Protein AF-A0AAV7AWC1-F1 (afdb_monomer_lite)

pLDDT: mean 74.71, std 22.52, range [33.91, 98.75]

Structure (mmCIF, N/CA/C/O backbone):
data_AF-A0AAV7AWC1-F1
#
_entry.id   AF-A0AAV7AWC1-F1
#
loop_
_atom_site.group_PDB
_atom_site.id
_atom_site.type_symbol
_atom_site.label_atom_id
_atom_site.label_alt_id
_atom_site.label_comp_id
_atom_site.label_asym_id
_atom_site.label_entity_id
_atom_site.label_seq_id
_atom_site.pdbx_PDB_ins_code
_atom_site.Cartn_x
_atom_site.Cartn_y
_atom_site.Cartn_z
_atom_site.occupancy
_atom_site.B_iso_or_equiv
_atom_site.auth_seq_id
_atom_site.auth_comp_id
_atom_site.auth_asym_id
_atom_site.auth_atom_id
_atom_site.pdbx_PDB_model_num
ATOM 1 N N . MET A 1 1 ? 67.989 21.042 -6.069 1.00 38.62 1 MET A N 1
ATOM 2 C CA . MET A 1 1 ? 67.270 22.326 -5.906 1.00 38.62 1 MET A CA 1
ATOM 3 C C . MET A 1 1 ? 65.985 22.085 -5.119 1.00 38.62 1 MET A C 1
ATOM 5 O O . MET A 1 1 ? 65.447 20.990 -5.181 1.00 38.62 1 MET A O 1
ATOM 9 N N . ASN A 1 2 ? 65.608 23.065 -4.299 1.00 36.72 2 ASN A N 1
ATOM 10 C CA . ASN A 1 2 ? 64.859 22.951 -3.042 1.00 36.72 2 ASN A CA 1
ATOM 11 C C . ASN A 1 2 ? 63.346 22.635 -3.120 1.00 36.72 2 ASN A C 1
ATOM 13 O O . ASN A 1 2 ? 62.701 22.759 -4.152 1.00 36.72 2 ASN A O 1
ATOM 17 N N . ALA A 1 3 ? 62.831 22.237 -1.950 1.00 43.03 3 ALA A N 1
ATOM 18 C CA . ALA A 1 3 ? 61.536 21.650 -1.588 1.00 43.03 3 ALA A CA 1
ATOM 19 C C . ALA A 1 3 ? 60.310 22.591 -1.497 1.00 43.03 3 ALA A C 1
ATOM 21 O O . ALA A 1 3 ? 60.480 23.780 -1.245 1.00 43.03 3 ALA A O 1
ATOM 22 N N . ARG A 1 4 ? 59.081 22.019 -1.487 1.00 42.44 4 ARG A N 1
ATOM 23 C CA . ARG A 1 4 ? 58.116 22.020 -0.340 1.00 42.44 4 ARG A CA 1
ATOM 24 C C . ARG A 1 4 ? 56.699 21.512 -0.706 1.00 42.44 4 ARG A C 1
ATOM 26 O O . ARG A 1 4 ? 56.060 22.020 -1.616 1.00 42.44 4 ARG A O 1
ATOM 33 N N . LYS A 1 5 ? 56.177 20.577 0.109 1.00 49.81 5 LYS A N 1
ATOM 34 C CA . LYS A 1 5 ? 54.734 20.329 0.375 1.00 49.81 5 LYS A CA 1
ATOM 35 C C . LYS A 1 5 ? 54.071 21.585 0.964 1.00 49.81 5 LYS A C 1
ATOM 37 O O . LYS A 1 5 ? 54.760 22.234 1.744 1.00 49.81 5 LYS A O 1
ATOM 42 N N . ARG A 1 6 ? 52.747 21.789 0.783 1.00 41.22 6 ARG A N 1
ATOM 43 C CA . ARG A 1 6 ? 51.763 22.158 1.847 1.00 41.22 6 ARG A CA 1
ATOM 44 C C . ARG A 1 6 ? 50.287 22.114 1.379 1.00 41.22 6 ARG A C 1
ATOM 46 O O . ARG A 1 6 ? 49.974 22.396 0.235 1.00 41.22 6 ARG A O 1
ATOM 53 N N . HIS A 1 7 ? 49.429 21.719 2.325 1.00 40.88 7 HIS A N 1
ATOM 54 C CA . HIS A 1 7 ? 47.962 21.563 2.329 1.00 40.88 7 HIS A CA 1
ATOM 55 C C . HIS A 1 7 ? 47.151 22.879 2.221 1.00 40.88 7 HIS A C 1
ATOM 57 O O . HIS A 1 7 ? 47.603 23.886 2.755 1.00 40.88 7 HIS A O 1
ATOM 63 N N . GLY A 1 8 ? 45.880 22.782 1.778 1.00 35.69 8 GLY A N 1
ATOM 64 C CA . GLY A 1 8 ? 44.716 23.123 2.632 1.00 35.69 8 GLY A CA 1
ATOM 65 C C . GLY A 1 8 ? 43.800 24.326 2.301 1.00 35.69 8 GLY A C 1
ATOM 66 O O . GLY A 1 8 ? 44.131 25.446 2.654 1.00 35.69 8 GLY A O 1
ATOM 67 N N . SER A 1 9 ? 42.583 23.997 1.829 1.00 40.41 9 SER A N 1
ATOM 68 C CA . SER A 1 9 ? 41.226 24.452 2.250 1.00 40.41 9 SER A CA 1
ATOM 69 C C . SER A 1 9 ? 40.655 25.874 2.015 1.00 40.41 9 SER A C 1
ATOM 71 O O . SER A 1 9 ? 41.335 26.877 2.188 1.00 40.41 9 SER A O 1
ATOM 73 N N . ARG A 1 10 ? 39.302 25.874 1.874 1.00 36.72 10 ARG A N 1
ATOM 74 C CA . ARG A 1 10 ? 38.267 26.941 2.054 1.00 36.72 10 ARG A CA 1
ATOM 75 C C . ARG A 1 10 ? 37.954 27.807 0.810 1.00 36.72 10 ARG A C 1
ATOM 77 O O . ARG A 1 10 ? 38.870 28.146 0.088 1.00 36.72 10 ARG A O 1
ATOM 84 N N . ASN A 1 11 ? 36.722 28.227 0.482 1.00 34.34 11 ASN A N 1
ATOM 85 C CA . ASN A 1 11 ? 35.441 28.351 1.199 1.00 34.34 11 ASN A CA 1
ATOM 86 C C . ASN A 1 11 ? 34.293 28.642 0.178 1.00 34.34 11 ASN A C 1
ATOM 88 O O . ASN A 1 11 ? 34.611 29.154 -0.887 1.00 34.34 11 ASN A O 1
ATOM 92 N N . THR A 1 12 ? 33.029 28.328 0.537 1.00 42.12 12 THR A N 1
ATOM 93 C CA . THR A 1 12 ? 31.726 29.055 0.307 1.00 42.12 12 THR A CA 1
ATOM 94 C C . THR A 1 12 ? 31.497 29.847 -1.002 1.00 42.12 12 THR A C 1
ATOM 96 O O . THR A 1 12 ? 32.365 30.590 -1.418 1.00 42.12 12 THR A O 1
ATOM 99 N N . GLU A 1 13 ? 30.350 29.905 -1.684 1.00 40.16 13 GLU A N 1
ATOM 100 C CA . GLU A 1 13 ? 28.925 29.801 -1.339 1.00 40.16 13 GLU A CA 1
ATOM 101 C C . GLU A 1 13 ? 28.121 29.950 -2.661 1.00 40.16 13 GLU A C 1
ATOM 103 O O . GLU A 1 13 ? 28.580 30.614 -3.585 1.00 40.16 13 GLU A O 1
ATOM 108 N N . ASN A 1 14 ? 26.920 29.367 -2.729 1.00 43.19 14 ASN A N 1
ATOM 109 C CA . ASN A 1 14 ? 25.714 29.881 -3.407 1.00 43.19 14 ASN A CA 1
ATOM 110 C C . ASN A 1 14 ? 25.838 30.603 -4.773 1.00 43.19 14 ASN A C 1
ATOM 112 O O . ASN A 1 14 ? 25.884 31.827 -4.856 1.00 43.19 14 ASN A O 1
ATOM 116 N N . GLY A 1 15 ? 25.714 29.845 -5.868 1.00 40.88 15 GLY A N 1
ATOM 117 C CA . GLY A 1 15 ? 25.428 30.393 -7.200 1.00 40.88 15 GLY A CA 1
ATOM 118 C C . GLY A 1 15 ? 23.925 30.574 -7.436 1.00 40.88 15 GLY A C 1
ATOM 119 O O . GLY A 1 15 ? 23.258 29.644 -7.886 1.00 40.88 15 GLY A O 1
ATOM 120 N N . VAL A 1 16 ? 23.397 31.766 -7.143 1.00 42.59 16 VAL A N 1
ATOM 121 C CA . VAL A 1 16 ? 22.059 32.223 -7.562 1.00 42.59 16 VAL A CA 1
ATOM 122 C C . VAL A 1 16 ? 22.169 32.800 -8.975 1.00 42.59 16 VAL A C 1
ATOM 124 O O . VAL A 1 16 ? 22.927 33.736 -9.214 1.00 42.59 16 VAL A O 1
ATOM 127 N N . TYR A 1 17 ? 21.421 32.236 -9.922 1.00 46.28 17 TYR A N 1
ATOM 128 C CA . TYR A 1 17 ? 21.304 32.759 -11.284 1.00 46.28 17 TYR A CA 1
ATOM 129 C C . TYR A 1 17 ? 20.350 33.964 -11.287 1.00 46.28 17 TYR A C 1
ATOM 131 O O . TYR A 1 17 ? 19.152 33.805 -11.051 1.00 46.28 17 TYR A O 1
ATOM 139 N N . VAL A 1 18 ? 20.881 35.163 -11.535 1.00 51.75 18 VAL A N 1
ATOM 140 C CA . VAL A 1 18 ? 20.115 36.412 -11.678 1.00 51.75 18 VAL A CA 1
ATOM 141 C C . VAL A 1 18 ? 20.026 36.746 -13.169 1.00 51.75 18 VAL A C 1
ATOM 143 O O . VAL A 1 18 ? 21.048 36.831 -13.848 1.00 51.75 18 VAL A O 1
ATOM 146 N N . GLY A 1 19 ? 18.800 36.878 -13.685 1.00 46.59 19 GLY A N 1
ATOM 147 C CA . GLY A 1 19 ? 18.523 37.260 -15.074 1.00 46.59 19 GLY A CA 1
ATOM 148 C C . GLY A 1 19 ? 18.948 38.702 -15.411 1.00 46.59 19 GLY A C 1
ATOM 149 O O . GLY A 1 19 ? 19.285 39.474 -14.513 1.00 46.59 19 GLY A O 1
ATOM 150 N N . PRO A 1 20 ? 18.952 39.085 -16.700 1.00 50.12 20 PRO A N 1
ATOM 151 C CA . PRO A 1 20 ? 19.389 40.414 -17.131 1.00 50.12 20 PRO A CA 1
ATOM 152 C C . PRO A 1 20 ? 18.370 41.528 -16.790 1.00 50.12 20 PRO A C 1
ATOM 154 O O . PRO A 1 20 ? 17.178 41.248 -16.648 1.00 50.12 20 PRO A O 1
ATOM 157 N N . PRO A 1 21 ? 18.830 42.791 -16.646 1.00 44.47 21 PRO A N 1
ATOM 158 C CA . PRO A 1 21 ? 18.108 43.859 -15.958 1.00 44.47 21 PRO A CA 1
ATOM 159 C C . PRO A 1 21 ? 17.117 44.599 -16.865 1.00 44.47 21 PRO A C 1
ATOM 161 O O . PRO A 1 21 ? 17.352 44.797 -18.056 1.00 44.47 21 PRO A O 1
ATOM 164 N N . GLN A 1 22 ? 16.027 45.066 -16.261 1.00 44.66 22 GLN A N 1
ATOM 165 C CA . GLN A 1 22 ? 14.981 45.863 -16.888 1.00 44.66 22 GLN A CA 1
ATOM 166 C C . GLN A 1 22 ? 15.014 47.281 -16.305 1.00 44.66 22 GLN A C 1
ATOM 168 O O . GLN A 1 22 ? 14.502 47.484 -15.209 1.00 44.66 22 GLN A O 1
ATOM 173 N N . THR A 1 23 ? 15.561 48.259 -17.039 1.00 39.22 23 THR A N 1
ATOM 174 C CA . THR A 1 23 ? 15.218 49.679 -16.831 1.00 39.22 23 THR A CA 1
ATOM 175 C C . THR A 1 23 ? 15.444 50.503 -18.105 1.00 39.22 23 THR A C 1
ATOM 177 O O . THR A 1 23 ? 16.568 50.871 -18.432 1.00 39.22 23 THR A O 1
ATOM 180 N N . GLN A 1 24 ? 14.363 50.844 -18.808 1.00 36.09 24 GLN A N 1
ATOM 181 C CA . GLN A 1 24 ? 14.281 52.066 -19.611 1.00 36.09 24 GLN A CA 1
ATOM 182 C C . GLN A 1 24 ? 13.055 52.847 -19.133 1.00 36.09 24 GLN A C 1
ATOM 184 O O . GLN A 1 24 ? 11.942 52.330 -19.121 1.00 36.09 24 GLN A O 1
ATOM 189 N N . VAL A 1 25 ? 13.298 54.077 -18.693 1.00 37.09 25 VAL A N 1
ATOM 190 C CA . VAL A 1 25 ? 12.300 55.090 -18.333 1.00 37.09 25 VAL A CA 1
ATOM 191 C C . VAL A 1 25 ? 12.031 55.959 -19.561 1.00 37.09 25 VAL A C 1
ATOM 193 O O . VAL A 1 25 ? 12.977 56.425 -20.193 1.00 37.09 25 VAL A O 1
ATOM 196 N N . LEU A 1 26 ? 10.756 56.206 -19.872 1.00 36.72 26 LEU A N 1
ATOM 197 C CA . LEU A 1 26 ? 10.309 57.212 -20.842 1.00 36.72 26 LEU A CA 1
ATOM 198 C C . LEU A 1 26 ? 9.257 58.117 -20.162 1.00 36.72 26 LEU A C 1
ATOM 200 O O . LEU A 1 26 ? 8.492 57.600 -19.343 1.00 36.72 26 LEU A O 1
ATOM 204 N N . PRO A 1 27 ? 9.214 59.440 -20.429 1.00 41.59 27 PRO A N 1
ATOM 205 C CA . PRO A 1 27 ? 8.412 60.372 -19.648 1.00 41.59 27 PRO A CA 1
ATOM 206 C C . PRO A 1 27 ? 6.979 60.526 -20.170 1.00 41.59 27 PRO A C 1
ATOM 208 O O . PRO A 1 27 ? 6.698 60.381 -21.358 1.00 41.59 27 PRO A O 1
ATOM 211 N N . SER A 1 28 ? 6.087 60.870 -19.242 1.00 35.53 28 SER A N 1
ATOM 212 C CA . SER A 1 28 ? 4.662 61.125 -19.448 1.00 35.53 28 SER A CA 1
ATOM 213 C C . SER A 1 28 ? 4.386 62.506 -20.053 1.00 35.53 28 SER A C 1
ATOM 215 O O . SER A 1 28 ? 4.847 63.512 -19.517 1.00 35.53 28 SER A O 1
ATOM 217 N N . GLN A 1 29 ? 3.513 62.570 -21.061 1.00 34.38 29 GLN A N 1
ATOM 218 C CA . GLN A 1 29 ? 2.648 63.726 -21.320 1.00 34.38 29 GLN A CA 1
ATOM 219 C C . GLN A 1 29 ? 1.247 63.243 -21.712 1.00 34.38 29 GLN A C 1
ATOM 221 O O . GLN A 1 29 ? 1.092 62.294 -22.475 1.00 34.38 29 GLN A O 1
ATOM 226 N N . ALA A 1 30 ? 0.235 63.884 -21.128 1.00 40.59 30 ALA A N 1
ATOM 227 C CA . ALA A 1 30 ? -1.181 63.576 -21.281 1.00 40.59 30 ALA A CA 1
ATOM 228 C C . ALA A 1 30 ? -1.843 64.491 -22.322 1.00 40.59 30 ALA A C 1
ATOM 230 O O . ALA A 1 30 ? -1.586 65.694 -22.320 1.00 40.59 30 ALA A O 1
ATOM 231 N N . SER A 1 31 ? -2.757 63.957 -23.139 1.00 34.00 31 SER A N 1
ATOM 232 C CA . SER A 1 31 ? -3.973 64.657 -23.599 1.00 34.00 31 SER A CA 1
ATOM 233 C C . SER A 1 31 ? -4.977 63.665 -24.200 1.00 34.00 31 SER A C 1
ATOM 235 O O . SER A 1 31 ? -4.602 62.693 -24.849 1.00 34.00 31 SER A O 1
ATOM 237 N N . SER A 1 32 ? -6.249 63.920 -23.916 1.00 45.00 32 SER A N 1
ATOM 238 C CA . SER A 1 32 ? -7.444 63.129 -24.207 1.00 45.00 32 SER A CA 1
ATOM 239 C C . SER A 1 32 ? -7.899 63.202 -25.668 1.00 45.00 32 SER A C 1
ATOM 241 O O . SER A 1 32 ? -7.906 64.296 -26.212 1.00 45.00 32 SER A O 1
ATOM 243 N N . GLU A 1 33 ? -8.426 62.106 -26.228 1.00 33.91 33 GLU A N 1
ATOM 244 C CA . GLU A 1 33 ? -9.670 62.112 -27.026 1.00 33.91 33 GLU A CA 1
ATOM 245 C C . GLU A 1 33 ? -10.166 60.683 -27.315 1.00 33.91 33 GLU A C 1
ATOM 247 O O . GLU A 1 33 ? -9.389 59.757 -27.538 1.00 33.91 33 GLU A O 1
ATOM 252 N N . ALA A 1 34 ? -11.483 60.501 -27.234 1.00 46.72 34 ALA A N 1
ATOM 253 C CA . ALA A 1 34 ? -12.193 59.232 -27.356 1.00 46.72 34 ALA A CA 1
ATOM 254 C C . ALA A 1 34 ? -12.470 58.866 -28.823 1.00 46.72 34 ALA A C 1
ATOM 256 O O . ALA A 1 34 ? -12.855 59.753 -29.570 1.00 46.72 34 ALA A O 1
ATOM 257 N N . LEU A 1 35 ? -12.387 57.578 -29.204 1.00 35.41 35 LEU A N 1
ATOM 258 C CA . LEU A 1 35 ? -13.200 56.957 -30.271 1.00 35.41 35 LEU A CA 1
ATOM 259 C C . LEU A 1 35 ? -13.074 55.403 -30.258 1.00 35.41 35 LEU A C 1
ATOM 261 O O . LEU A 1 35 ? -11.975 54.865 -30.223 1.00 35.41 35 LEU A O 1
ATOM 265 N N . SER A 1 36 ? -14.234 54.732 -30.260 1.00 41.28 36 SER A N 1
ATOM 266 C CA . SER A 1 36 ? -14.656 53.333 -30.544 1.00 41.28 36 SER A CA 1
ATOM 267 C C . SER A 1 36 ? -13.661 52.141 -30.672 1.00 41.28 36 SER A C 1
ATOM 269 O O . SER A 1 36 ? -12.635 52.253 -31.336 1.00 41.28 36 SER A O 1
ATOM 271 N N . PRO A 1 37 ? -14.012 50.926 -30.173 1.00 49.16 37 PRO A N 1
ATOM 272 C CA . PRO A 1 37 ? -13.133 49.749 -30.215 1.00 49.16 37 PRO A CA 1
ATOM 273 C C . PRO A 1 37 ? -13.214 48.964 -31.544 1.00 49.16 37 PRO A C 1
ATOM 275 O O . PRO A 1 37 ? -14.314 48.583 -31.949 1.00 49.16 37 PRO A O 1
ATOM 278 N N . PRO A 1 38 ? -12.089 48.598 -32.189 1.00 47.38 38 PRO A N 1
ATOM 279 C CA . PRO A 1 38 ? -12.076 47.504 -33.147 1.00 47.38 38 PRO A CA 1
ATOM 280 C C . PRO A 1 38 ? -11.866 46.180 -32.398 1.00 47.38 38 PRO A C 1
ATOM 282 O O . PRO A 1 38 ? -10.876 45.980 -31.694 1.00 47.38 38 PRO A O 1
ATOM 285 N N . THR A 1 39 ? -12.820 45.262 -32.539 1.00 48.88 39 THR A N 1
ATOM 286 C CA . THR A 1 39 ? -12.726 43.883 -32.054 1.00 48.88 39 THR A CA 1
ATOM 287 C C . THR A 1 39 ? -11.574 43.167 -32.763 1.00 48.88 39 THR A C 1
ATOM 289 O O . THR A 1 39 ? -11.707 42.753 -33.914 1.00 48.88 39 THR A O 1
ATOM 292 N N . LEU A 1 40 ? -10.432 43.012 -32.087 1.00 41.31 40 LEU A N 1
ATOM 293 C CA . LEU A 1 40 ? -9.366 42.121 -32.540 1.00 41.31 40 LEU A CA 1
ATOM 294 C C . LEU A 1 40 ? -9.808 40.677 -32.271 1.00 41.31 40 LEU A C 1
ATOM 296 O O . LEU A 1 40 ? -9.788 40.201 -31.137 1.00 41.31 40 LEU A O 1
ATOM 300 N N . VAL A 1 41 ? -10.238 39.990 -33.326 1.00 59.81 41 VAL A N 1
ATOM 301 C CA . VAL A 1 41 ? -10.392 38.533 -33.328 1.00 59.81 41 VAL A CA 1
ATOM 302 C C . VAL A 1 41 ? -9.014 37.935 -33.012 1.00 59.81 41 VAL A C 1
ATOM 304 O O . VAL A 1 41 ? -8.069 38.224 -33.752 1.00 59.81 41 VAL A O 1
ATOM 307 N N . PRO A 1 42 ? -8.841 37.142 -31.936 1.00 57.00 42 PRO A N 1
ATOM 308 C CA . PRO A 1 42 ? -7.574 36.461 -31.717 1.00 57.00 42 PRO A CA 1
ATOM 309 C C . PRO A 1 42 ? -7.340 35.498 -32.891 1.00 57.00 42 PRO A C 1
ATOM 311 O O . PRO A 1 42 ? -8.267 34.766 -33.260 1.00 57.00 42 PRO A O 1
ATOM 314 N N . PRO A 1 43 ? -6.146 35.489 -33.515 1.00 49.31 43 PRO A N 1
ATOM 315 C CA . PRO A 1 43 ? -5.826 34.484 -34.512 1.00 49.31 43 PRO A CA 1
ATOM 316 C C . PRO A 1 43 ? -5.997 33.121 -33.853 1.00 49.31 43 PRO A C 1
ATOM 318 O O . PRO A 1 43 ? -5.472 32.872 -32.768 1.00 49.31 43 PRO A O 1
ATOM 321 N N . ALA A 1 44 ? -6.786 32.260 -34.490 1.00 51.62 44 ALA A N 1
ATOM 322 C CA . ALA A 1 44 ? -6.869 30.869 -34.105 1.00 51.62 44 ALA A CA 1
ATOM 323 C C . ALA A 1 44 ? -5.453 30.293 -34.192 1.00 51.62 44 ALA A C 1
ATOM 325 O O . ALA A 1 44 ? -4.967 30.003 -35.288 1.00 51.62 44 ALA A O 1
ATOM 326 N N . ASP A 1 45 ? -4.795 30.148 -33.041 1.00 48.72 45 ASP A N 1
ATOM 327 C CA . ASP A 1 45 ? -3.681 29.230 -32.868 1.00 48.72 45 ASP A CA 1
ATOM 328 C C . ASP A 1 45 ? -4.229 27.855 -33.227 1.00 48.72 45 ASP A C 1
ATOM 330 O O . ASP A 1 45 ? -4.859 27.156 -32.431 1.00 48.72 45 ASP A O 1
ATOM 334 N N . ASN A 1 46 ? -4.086 27.544 -34.514 1.00 56.84 46 ASN A N 1
ATOM 335 C CA . ASN A 1 46 ? -4.535 26.331 -35.150 1.00 56.84 46 ASN A CA 1
ATOM 336 C C . ASN A 1 46 ? -3.784 25.206 -34.457 1.00 56.84 46 ASN A C 1
ATOM 338 O O . ASN A 1 46 ? -2.596 24.976 -34.693 1.00 56.84 46 ASN A O 1
ATOM 342 N N . MET A 1 47 ? -4.494 24.615 -33.506 1.00 54.69 47 MET A N 1
ATOM 343 C CA . MET A 1 47 ? -3.978 23.741 -32.483 1.00 54.69 47 MET A CA 1
ATOM 344 C C . MET A 1 47 ? -2.984 22.753 -33.079 1.00 54.69 47 MET A C 1
ATOM 346 O O . MET A 1 47 ? -3.305 21.995 -33.999 1.00 54.69 47 MET A O 1
ATOM 350 N N . SER A 1 48 ? -1.777 22.715 -32.512 1.00 59.69 48 SER A N 1
ATOM 351 C CA . SER A 1 48 ? -0.811 21.635 -32.723 1.00 59.69 48 SER A CA 1
ATOM 352 C C . SER A 1 48 ? -1.303 20.343 -32.049 1.00 59.69 48 SER A C 1
ATOM 354 O O . SER A 1 48 ? -0.610 19.719 -31.252 1.00 59.69 48 SER A O 1
ATOM 356 N N . CYS A 1 49 ? -2.526 19.942 -32.376 1.00 60.88 49 CYS A N 1
ATOM 357 C CA . CYS A 1 49 ? -3.125 18.648 -32.092 1.00 60.88 49 CYS A CA 1
ATOM 358 C C . CYS A 1 49 ? -3.379 17.901 -33.410 1.00 60.88 49 CYS A C 1
ATOM 360 O O . CYS A 1 49 ? -4.276 17.068 -33.494 1.00 60.88 49 CYS A O 1
ATOM 362 N N . ARG A 1 50 ? -2.605 18.211 -34.464 1.00 78.81 50 ARG A N 1
ATOM 363 C CA . ARG A 1 50 ? -2.585 17.402 -35.687 1.00 78.81 50 ARG A CA 1
ATOM 364 C C . ARG A 1 50 ? -2.027 16.021 -35.347 1.00 78.81 50 ARG A C 1
ATOM 366 O O . ARG A 1 50 ? -0.889 15.910 -34.894 1.00 78.81 50 ARG A O 1
ATOM 373 N N . ASP A 1 51 ? -2.820 14.982 -35.589 1.00 79.12 51 ASP A N 1
ATOM 374 C CA . ASP A 1 51 ? -2.378 13.594 -35.488 1.00 79.12 51 ASP A CA 1
ATOM 375 C C . ASP A 1 51 ? -1.434 13.263 -36.654 1.00 79.12 51 ASP A C 1
ATOM 377 O O . ASP A 1 51 ? -1.851 12.962 -37.771 1.00 79.12 51 ASP A O 1
ATOM 381 N N . ARG A 1 52 ? -0.130 13.349 -36.384 1.00 88.31 52 ARG A N 1
ATOM 382 C CA . ARG A 1 52 ? 0.943 13.064 -37.350 1.00 88.31 52 ARG A CA 1
ATOM 383 C C . ARG A 1 52 ? 1.384 11.597 -37.329 1.00 88.31 52 ARG A C 1
ATOM 385 O O . ARG A 1 52 ? 2.418 11.250 -37.904 1.00 88.31 52 ARG A O 1
ATOM 392 N N . THR A 1 53 ? 0.626 10.713 -36.673 1.00 89.81 53 THR A N 1
ATOM 393 C CA . THR A 1 53 ? 0.979 9.290 -36.540 1.00 89.81 53 THR A CA 1
ATOM 394 C C . THR A 1 53 ? 1.123 8.623 -37.910 1.00 89.81 53 THR A C 1
ATOM 396 O O . THR A 1 53 ? 2.030 7.813 -38.108 1.00 89.81 53 THR A O 1
ATOM 399 N N . ALA A 1 54 ? 0.299 9.005 -38.894 1.00 88.69 54 ALA A N 1
ATOM 400 C CA . ALA A 1 54 ? 0.361 8.464 -40.254 1.00 88.69 54 ALA A CA 1
ATOM 401 C C . ALA A 1 54 ? 1.689 8.774 -40.968 1.00 88.69 54 ALA A C 1
ATOM 403 O O . ALA A 1 54 ? 2.307 7.887 -41.564 1.00 88.69 54 ALA A O 1
ATOM 404 N N . GLU A 1 55 ? 2.164 10.013 -40.860 1.00 92.00 55 GLU A N 1
ATOM 405 C CA . GLU A 1 55 ? 3.424 10.469 -41.456 1.00 92.00 55 GLU A CA 1
ATOM 406 C C . GLU A 1 55 ? 4.618 9.754 -40.817 1.00 92.00 55 GLU A C 1
ATOM 408 O O . GLU A 1 55 ? 5.508 9.259 -41.513 1.00 92.00 55 GLU A O 1
ATOM 413 N N . PHE A 1 56 ? 4.595 9.616 -39.489 1.00 89.88 56 PHE A N 1
ATOM 414 C CA . PHE A 1 56 ? 5.603 8.873 -38.741 1.00 89.88 56 PHE A CA 1
ATOM 415 C C . PHE A 1 56 ? 5.646 7.389 -39.140 1.00 89.88 56 PHE A C 1
ATOM 417 O O . PHE A 1 56 ? 6.724 6.838 -39.386 1.00 89.88 56 PHE A O 1
ATOM 424 N N . MET A 1 57 ? 4.483 6.736 -39.252 1.00 89.69 57 MET A N 1
ATOM 425 C CA . MET A 1 57 ? 4.392 5.342 -39.696 1.00 89.69 57 MET A CA 1
ATOM 426 C C . MET A 1 57 ? 4.928 5.162 -41.121 1.00 89.69 57 MET A C 1
ATOM 428 O O . MET A 1 57 ? 5.653 4.198 -41.380 1.00 89.69 57 MET A O 1
ATOM 432 N N . SER A 1 58 ? 4.610 6.088 -42.031 1.00 89.50 58 SER A N 1
ATOM 433 C CA . SER A 1 58 ? 5.115 6.081 -43.410 1.00 89.50 58 SER A CA 1
ATOM 434 C C . SER A 1 58 ? 6.644 6.207 -43.455 1.00 89.50 58 SER A C 1
ATOM 436 O O . SER A 1 58 ? 7.321 5.392 -44.088 1.00 89.50 58 SER A O 1
ATOM 438 N N . ALA A 1 59 ? 7.211 7.141 -42.683 1.00 86.31 59 ALA A N 1
ATOM 439 C CA . ALA A 1 59 ? 8.658 7.313 -42.558 1.00 86.31 59 ALA A CA 1
ATOM 440 C C . ALA A 1 59 ? 9.349 6.053 -41.999 1.00 86.31 59 ALA A C 1
ATOM 442 O O . ALA A 1 59 ? 10.372 5.608 -42.522 1.00 86.31 59 ALA A O 1
ATOM 443 N N . CYS A 1 60 ? 8.753 5.423 -40.982 1.00 84.88 60 CYS A N 1
ATOM 444 C CA . CYS A 1 60 ? 9.250 4.182 -40.389 1.00 84.88 60 CYS A CA 1
ATOM 445 C C . CYS A 1 60 ? 9.250 3.002 -41.375 1.00 84.88 60 CYS A C 1
ATOM 447 O O . CYS A 1 60 ? 10.201 2.219 -41.389 1.00 84.88 60 CYS A O 1
ATOM 449 N N . LYS A 1 61 ? 8.203 2.854 -42.199 1.00 83.94 61 LYS A N 1
ATOM 450 C CA . LYS A 1 61 ? 8.142 1.820 -43.248 1.00 83.94 61 LYS A CA 1
ATOM 451 C C . LYS A 1 61 ? 9.205 2.054 -44.325 1.00 83.94 61 LYS A C 1
ATOM 453 O O . LYS A 1 61 ? 9.913 1.117 -44.686 1.00 83.94 61 LYS A O 1
ATOM 458 N N . SER A 1 62 ? 9.368 3.301 -44.767 1.00 81.38 62 SER A N 1
ATOM 459 C CA . SER A 1 62 ? 10.379 3.692 -45.760 1.00 81.38 62 SER A CA 1
ATOM 460 C C . SER A 1 62 ? 11.811 3.400 -45.287 1.00 81.38 62 SER A C 1
ATOM 462 O O . SER A 1 62 ? 12.619 2.846 -46.034 1.00 81.38 62 SER A O 1
ATOM 464 N N . LEU A 1 63 ? 12.118 3.674 -44.014 1.00 79.00 63 LEU A N 1
ATOM 465 C CA . LEU A 1 63 ? 13.443 3.414 -43.444 1.00 79.00 63 LEU A CA 1
ATOM 466 C C . LEU A 1 63 ? 13.779 1.915 -43.367 1.00 79.00 63 LEU A C 1
ATOM 468 O O . LEU A 1 63 ? 14.920 1.531 -43.619 1.00 79.00 63 LEU A O 1
ATOM 472 N N . ARG A 1 64 ? 12.792 1.058 -43.065 1.00 71.94 64 ARG A N 1
ATOM 473 C CA . ARG A 1 64 ? 12.982 -0.405 -43.040 1.00 71.94 64 ARG A CA 1
ATOM 474 C C . ARG A 1 64 ? 13.264 -0.973 -44.429 1.00 71.94 64 ARG A C 1
ATOM 476 O O . ARG A 1 64 ? 14.113 -1.846 -44.544 1.00 71.94 64 ARG A O 1
ATOM 483 N N . GLY A 1 65 ? 12.623 -0.440 -45.472 1.00 64.81 65 GLY A N 1
ATOM 484 C CA . GLY A 1 65 ? 12.875 -0.850 -46.859 1.00 64.81 65 GLY A CA 1
ATOM 485 C C . GLY A 1 65 ? 14.293 -0.542 -47.361 1.00 64.81 65 GLY A C 1
ATOM 486 O O . GLY A 1 65 ? 14.740 -1.145 -48.330 1.00 64.81 65 GLY A O 1
ATOM 487 N N . ARG A 1 66 ? 15.024 0.367 -46.695 1.00 66.12 66 ARG A N 1
ATOM 488 C CA . ARG A 1 66 ? 16.419 0.709 -47.024 1.00 66.12 66 ARG A CA 1
ATOM 489 C C . ARG A 1 66 ? 17.459 -0.168 -46.317 1.00 66.12 66 ARG A C 1
ATOM 491 O O . ARG A 1 66 ? 18.601 -0.202 -46.758 1.00 66.12 66 ARG A O 1
ATOM 498 N N . GLN A 1 67 ? 17.092 -0.885 -45.251 1.00 63.56 67 GLN A N 1
ATOM 499 C CA . GLN A 1 67 ? 17.980 -1.813 -44.534 1.00 63.56 67 GLN A CA 1
ATOM 500 C C . GLN A 1 67 ? 17.816 -3.252 -45.053 1.00 63.56 67 GLN A C 1
ATOM 502 O O . GLN A 1 67 ? 17.513 -4.170 -44.295 1.00 63.56 67 GLN A O 1
ATOM 507 N N . ASN A 1 68 ? 18.018 -3.471 -46.352 1.00 58.22 68 ASN A N 1
ATOM 508 C CA . ASN A 1 68 ? 18.157 -4.825 -46.887 1.00 58.22 68 ASN A CA 1
ATOM 509 C C . ASN A 1 68 ? 19.601 -5.306 -46.671 1.00 58.22 68 ASN A C 1
ATOM 511 O O . ASN A 1 68 ? 20.497 -4.898 -47.403 1.00 58.22 68 ASN A O 1
ATOM 515 N N . GLY A 1 69 ? 19.822 -6.181 -45.682 1.00 58.47 69 GLY A N 1
ATOM 516 C CA . GLY A 1 69 ? 20.990 -7.077 -45.684 1.00 58.47 69 GLY A CA 1
ATOM 517 C C . GLY A 1 69 ? 21.902 -7.098 -44.455 1.00 58.47 69 GLY A C 1
ATOM 518 O O . GLY A 1 69 ? 22.830 -7.899 -44.440 1.00 58.47 69 GLY A O 1
ATOM 519 N N . VAL A 1 70 ? 21.665 -6.302 -43.408 1.00 60.22 70 VAL A N 1
ATOM 520 C CA . VAL A 1 70 ? 22.418 -6.449 -42.146 1.00 60.22 70 VAL A CA 1
ATOM 521 C C . VAL A 1 70 ? 21.567 -7.257 -41.163 1.00 60.22 70 VAL A C 1
ATOM 523 O O . VAL A 1 70 ? 20.528 -6.751 -40.731 1.00 60.22 70 VAL A O 1
ATOM 526 N N . PRO A 1 71 ? 21.948 -8.498 -40.794 1.00 59.44 71 PRO A N 1
ATOM 527 C CA . PRO A 1 71 ? 21.252 -9.201 -39.728 1.00 59.44 71 PRO A CA 1
ATOM 528 C C . PRO A 1 71 ? 21.414 -8.373 -38.447 1.00 59.44 71 PRO A C 1
ATOM 530 O O . PRO A 1 71 ? 22.541 -7.999 -38.104 1.00 59.44 71 PRO A O 1
ATOM 533 N N . PRO A 1 72 ? 20.326 -8.037 -37.733 1.00 59.34 72 PRO A N 1
ATOM 534 C CA . PRO A 1 72 ? 20.455 -7.319 -36.483 1.00 59.34 72 PRO A CA 1
ATOM 535 C C . PRO A 1 72 ? 21.210 -8.232 -35.520 1.00 59.34 72 PRO A C 1
ATOM 537 O O . PRO A 1 72 ? 20.705 -9.270 -35.095 1.00 59.34 72 PRO A O 1
ATOM 540 N N . SER A 1 73 ? 22.443 -7.855 -35.184 1.00 54.69 73 SER A N 1
ATOM 541 C CA . SER A 1 73 ? 23.115 -8.412 -34.018 1.00 54.69 73 SER A CA 1
ATOM 542 C C . SER A 1 73 ? 22.131 -8.327 -32.840 1.00 54.69 73 SER A C 1
ATOM 544 O O . SER A 1 73 ? 21.444 -7.317 -32.652 1.00 54.69 73 SER A O 1
ATOM 546 N N . ASN A 1 74 ? 22.014 -9.413 -32.075 1.00 56.78 74 ASN A N 1
ATOM 547 C CA . ASN A 1 74 ? 20.986 -9.633 -31.054 1.00 56.78 74 ASN A CA 1
ATOM 548 C C . ASN A 1 74 ? 21.133 -8.893 -29.685 1.00 56.78 74 ASN A C 1
ATOM 550 O O . ASN A 1 74 ? 20.425 -9.285 -28.755 1.00 56.78 74 ASN A O 1
ATOM 554 N N . PRO A 1 75 ? 21.946 -7.826 -29.465 1.00 57.59 75 PRO A N 1
ATOM 555 C CA . PRO A 1 75 ? 21.890 -7.056 -28.212 1.00 57.59 75 PRO A CA 1
ATOM 556 C C . PRO A 1 75 ? 20.570 -6.305 -27.987 1.00 57.59 75 PRO A C 1
ATOM 558 O O . PRO A 1 75 ? 20.223 -5.964 -26.858 1.00 57.59 75 PRO A O 1
ATOM 561 N N . THR A 1 76 ? 19.816 -6.021 -29.050 1.00 58.62 76 THR A N 1
ATOM 562 C CA . THR A 1 76 ? 18.556 -5.269 -28.950 1.00 58.62 76 THR A CA 1
ATOM 563 C C . THR A 1 76 ? 17.447 -6.104 -28.308 1.00 58.62 76 THR A C 1
ATOM 565 O O . THR A 1 76 ? 16.686 -5.586 -27.491 1.00 58.62 76 THR A O 1
ATOM 568 N N . LEU A 1 77 ? 17.386 -7.411 -28.592 1.00 61.91 77 LEU A N 1
ATOM 569 C CA . LEU A 1 77 ? 16.389 -8.311 -28.008 1.00 61.91 77 LEU A CA 1
ATOM 570 C C . LEU A 1 77 ? 16.617 -8.546 -26.511 1.00 61.91 77 LEU A C 1
ATOM 572 O O . LEU A 1 77 ? 15.645 -8.621 -25.760 1.00 61.91 77 LEU A O 1
ATOM 576 N N . SER A 1 78 ? 17.871 -8.631 -26.055 1.00 61.91 78 SER A N 1
ATOM 577 C CA . SER A 1 78 ? 18.177 -8.789 -24.627 1.00 61.91 78 SER A CA 1
ATOM 578 C C . SER A 1 78 ? 17.832 -7.523 -23.838 1.00 61.91 78 SER A C 1
ATOM 580 O O . SER A 1 78 ? 17.183 -7.617 -22.798 1.00 61.91 78 SER A O 1
ATOM 582 N N . ALA A 1 79 ? 18.145 -6.335 -24.364 1.00 63.34 79 ALA A N 1
ATOM 583 C CA . ALA A 1 79 ? 17.754 -5.064 -23.756 1.00 63.34 79 ALA A CA 1
ATOM 584 C C . ALA A 1 79 ? 16.222 -4.882 -23.692 1.00 63.34 79 ALA A C 1
ATOM 586 O O . ALA A 1 79 ? 15.695 -4.403 -22.686 1.00 63.34 79 ALA A O 1
ATOM 587 N N . VAL A 1 80 ? 15.490 -5.308 -24.732 1.00 68.19 80 VAL A N 1
ATOM 588 C CA . VAL A 1 80 ? 14.015 -5.286 -24.755 1.00 68.19 80 VAL A CA 1
ATOM 589 C C . VAL A 1 80 ? 13.421 -6.279 -23.753 1.00 68.19 80 VAL A C 1
ATOM 591 O O . VAL A 1 80 ? 12.526 -5.901 -22.994 1.00 68.19 80 VAL A O 1
ATOM 594 N N . LYS A 1 81 ? 13.939 -7.513 -23.682 1.00 67.25 81 LYS A N 1
ATOM 595 C CA . LYS A 1 81 ? 13.508 -8.512 -22.687 1.00 67.25 81 LYS A CA 1
ATOM 596 C C . LYS A 1 81 ? 13.732 -8.015 -21.261 1.00 67.25 81 LYS A C 1
ATOM 598 O O . LYS A 1 81 ? 12.797 -7.978 -20.474 1.00 67.25 81 LYS A O 1
ATOM 603 N N . GLN A 1 82 ? 14.917 -7.494 -20.954 1.00 65.06 82 GLN A N 1
ATOM 604 C CA . GLN A 1 82 ? 15.183 -6.995 -19.607 1.00 65.06 82 GLN A CA 1
ATOM 605 C C . GLN A 1 82 ? 14.409 -5.708 -19.262 1.00 65.06 82 GLN A C 1
ATOM 607 O O . GLN A 1 82 ? 14.221 -5.390 -18.082 1.00 65.06 82 GLN A O 1
ATOM 612 N N . ARG A 1 83 ? 13.977 -4.918 -20.257 1.00 69.44 83 ARG A N 1
ATOM 613 C CA . ARG A 1 83 ? 13.015 -3.824 -20.040 1.00 69.44 83 ARG A CA 1
ATOM 614 C C . ARG A 1 83 ? 11.651 -4.390 -19.643 1.00 69.44 83 ARG A C 1
ATOM 616 O O . ARG A 1 83 ? 11.051 -3.881 -18.701 1.00 69.44 83 ARG A O 1
ATOM 623 N N . SER A 1 84 ? 11.214 -5.455 -20.314 1.00 78.19 84 SER A N 1
ATOM 624 C CA . SER A 1 84 ? 9.982 -6.177 -19.984 1.00 78.19 84 SER A CA 1
ATOM 625 C C . SER A 1 84 ? 10.003 -6.713 -18.550 1.00 78.19 84 SER A C 1
ATOM 627 O O . SER A 1 84 ? 9.021 -6.531 -17.836 1.00 78.19 84 SER A O 1
ATOM 629 N N . ASP A 1 85 ? 11.124 -7.277 -18.090 1.00 87.62 85 ASP A N 1
ATOM 630 C CA . ASP A 1 85 ? 11.220 -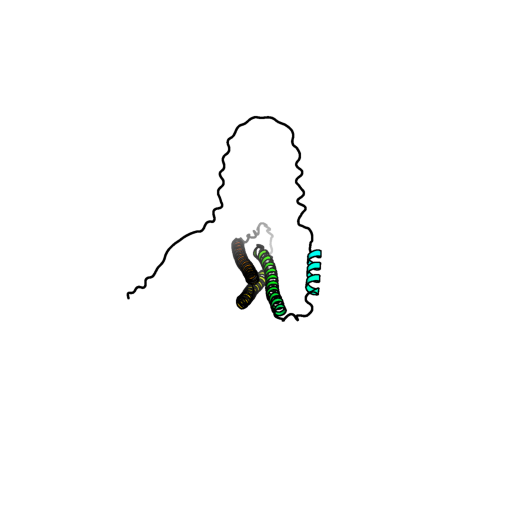7.873 -16.748 1.00 87.62 85 ASP A CA 1
ATOM 631 C C . ASP A 1 85 ? 11.096 -6.833 -15.626 1.00 87.62 85 ASP A C 1
ATOM 633 O O . ASP A 1 85 ? 10.298 -7.007 -14.704 1.00 87.62 85 ASP A O 1
ATOM 637 N N . PHE A 1 86 ? 11.809 -5.700 -15.733 1.00 91.38 86 PHE A N 1
ATOM 638 C CA . PHE A 1 86 ? 11.662 -4.589 -14.780 1.00 91.38 86 PHE A CA 1
ATOM 639 C C . PHE A 1 86 ? 10.217 -4.100 -14.716 1.00 91.38 86 PHE A C 1
ATOM 641 O O . PHE A 1 86 ? 9.650 -3.943 -13.634 1.00 91.38 86 PHE A O 1
ATOM 648 N N . THR A 1 87 ? 9.617 -3.857 -15.883 1.00 92.56 87 THR A N 1
ATOM 649 C CA . THR A 1 87 ? 8.243 -3.368 -15.976 1.00 92.56 87 THR A CA 1
ATOM 650 C C . THR A 1 87 ? 7.254 -4.383 -15.408 1.00 92.56 87 THR A C 1
ATOM 652 O O . THR A 1 87 ? 6.309 -3.984 -14.730 1.00 92.56 87 THR A O 1
ATOM 655 N N . LEU A 1 88 ? 7.474 -5.681 -15.622 1.00 94.00 88 LEU A N 1
ATOM 656 C CA . LEU A 1 88 ? 6.626 -6.739 -15.083 1.00 94.00 88 LEU A CA 1
ATOM 657 C C . LEU A 1 88 ? 6.706 -6.802 -13.552 1.00 94.00 88 LEU A C 1
ATOM 659 O O . LEU A 1 88 ? 5.664 -6.824 -12.894 1.00 94.00 88 LEU A O 1
ATOM 663 N N . MET A 1 89 ? 7.916 -6.755 -12.984 1.00 94.88 89 MET A N 1
ATOM 664 C CA . MET A 1 89 ? 8.116 -6.704 -11.531 1.00 94.88 89 MET A CA 1
ATOM 665 C C . MET A 1 89 ? 7.468 -5.455 -10.925 1.00 94.88 89 MET A C 1
ATOM 667 O O . MET A 1 89 ? 6.690 -5.561 -9.979 1.00 94.88 89 MET A O 1
ATOM 671 N N . ALA A 1 90 ? 7.718 -4.278 -11.505 1.00 97.06 90 ALA A N 1
ATOM 672 C CA . ALA A 1 90 ? 7.129 -3.024 -11.042 1.00 97.06 90 ALA A CA 1
ATOM 673 C C . ALA A 1 90 ? 5.592 -3.043 -11.120 1.00 97.06 90 ALA A C 1
ATOM 675 O O . ALA A 1 90 ? 4.921 -2.596 -10.190 1.00 97.06 90 ALA A O 1
ATOM 676 N N . LYS A 1 91 ? 5.019 -3.607 -12.193 1.00 97.31 91 LYS A N 1
ATOM 677 C CA . LYS A 1 91 ? 3.566 -3.764 -12.353 1.00 97.31 91 LYS A CA 1
ATOM 678 C C . LYS A 1 91 ? 2.976 -4.686 -11.288 1.00 97.31 91 LYS A C 1
ATOM 680 O O . LYS A 1 91 ? 1.918 -4.374 -10.744 1.00 97.31 91 LYS A O 1
ATOM 685 N N . ARG A 1 92 ? 3.647 -5.801 -10.983 1.00 97.81 92 ARG A N 1
ATOM 686 C CA . ARG A 1 92 ? 3.218 -6.726 -9.926 1.00 97.81 92 ARG A CA 1
ATOM 687 C C . ARG A 1 92 ? 3.214 -6.040 -8.562 1.00 97.81 92 ARG A C 1
ATOM 689 O O . ARG A 1 92 ? 2.182 -6.051 -7.905 1.00 97.81 92 ARG A O 1
ATOM 696 N N . ILE A 1 93 ? 4.308 -5.366 -8.203 1.00 98.44 93 ILE A N 1
ATOM 697 C CA . ILE A 1 93 ? 4.404 -4.605 -6.948 1.00 98.44 93 ILE A CA 1
ATOM 698 C C . ILE A 1 93 ? 3.301 -3.545 -6.880 1.00 98.44 93 ILE A C 1
ATOM 700 O O . ILE A 1 93 ? 2.648 -3.405 -5.854 1.00 98.44 93 ILE A O 1
ATOM 704 N N . GLY A 1 94 ? 3.052 -2.825 -7.979 1.00 98.31 94 GLY A N 1
ATOM 705 C CA . GLY A 1 94 ? 1.974 -1.840 -8.050 1.00 98.31 94 GLY A CA 1
ATOM 706 C C . GLY A 1 94 ? 0.590 -2.443 -7.789 1.00 98.31 94 GLY A C 1
ATOM 707 O O . GLY A 1 94 ? -0.199 -1.851 -7.059 1.00 98.31 94 GLY A O 1
ATOM 708 N N . LYS A 1 95 ? 0.307 -3.635 -8.332 1.00 98.50 95 LYS A N 1
ATOM 709 C CA . LYS A 1 95 ? -0.951 -4.355 -8.080 1.00 98.50 95 LYS A CA 1
ATOM 710 C C . LYS A 1 95 ? -1.067 -4.798 -6.622 1.00 98.50 95 LYS A C 1
ATOM 712 O O . LYS A 1 95 ? -2.110 -4.585 -6.011 1.00 98.50 95 LYS A O 1
ATOM 717 N N . ASP A 1 96 ? -0.013 -5.395 -6.076 1.00 98.50 96 ASP A N 1
ATOM 718 C CA . ASP A 1 96 ? 0.011 -5.859 -4.688 1.00 98.50 96 ASP A CA 1
ATOM 719 C C . ASP A 1 96 ? -0.195 -4.677 -3.728 1.00 98.50 96 ASP A C 1
ATOM 721 O O . ASP A 1 96 ? -1.034 -4.749 -2.836 1.00 98.50 96 ASP A O 1
ATOM 725 N N . LEU A 1 97 ? 0.456 -3.542 -3.996 1.00 98.56 97 LEU A N 1
ATOM 726 C CA . LEU A 1 97 ? 0.286 -2.298 -3.252 1.00 98.56 97 LEU A CA 1
ATOM 727 C C . LEU A 1 97 ? -1.174 -1.811 -3.278 1.00 98.56 97 LEU A C 1
ATOM 729 O O . LEU A 1 97 ? -1.739 -1.509 -2.229 1.00 98.56 97 LEU A O 1
ATOM 733 N N . SER A 1 98 ? -1.813 -1.761 -4.451 1.00 98.56 98 SER A N 1
ATOM 734 C CA . SER A 1 98 ? -3.234 -1.401 -4.558 1.00 98.56 98 SER A CA 1
ATOM 735 C C . SER A 1 98 ? -4.129 -2.354 -3.764 1.00 98.56 98 SER A C 1
ATOM 737 O O . SER A 1 98 ? -5.004 -1.900 -3.032 1.00 98.56 98 SER A O 1
ATOM 739 N N . ASN A 1 99 ? -3.874 -3.662 -3.843 1.00 98.62 99 ASN A N 1
ATOM 740 C CA . ASN A 1 99 ? -4.635 -4.652 -3.084 1.00 98.62 99 ASN A CA 1
ATOM 741 C C . ASN A 1 99 ? -4.481 -4.446 -1.572 1.00 98.62 99 ASN A C 1
ATOM 743 O O . ASN A 1 99 ? -5.450 -4.591 -0.831 1.00 98.62 99 ASN A O 1
ATOM 747 N N . THR A 1 100 ? -3.276 -4.141 -1.090 1.00 98.69 100 THR A N 1
ATOM 748 C CA . THR A 1 100 ? -3.036 -3.893 0.337 1.00 98.69 100 THR A CA 1
ATOM 749 C C . THR A 1 100 ? -3.673 -2.581 0.794 1.00 98.69 100 THR A C 1
ATOM 751 O O . THR A 1 100 ? -4.234 -2.552 1.886 1.00 98.69 100 THR A O 1
ATOM 754 N N . PHE A 1 101 ? -3.712 -1.540 -0.049 1.00 98.69 101 PHE A N 1
ATOM 755 C CA . PHE A 1 101 ? -4.482 -0.323 0.242 1.00 98.69 101 PHE A CA 1
ATOM 756 C C . PHE A 1 101 ? -5.975 -0.612 0.425 1.00 98.69 101 PHE A C 1
ATOM 758 O O . PHE A 1 101 ? -6.557 -0.144 1.397 1.00 98.69 101 PHE A O 1
ATOM 765 N N . THR A 1 102 ? -6.588 -1.434 -0.431 1.00 98.69 102 THR A N 1
ATOM 766 C CA . THR A 1 102 ? -8.001 -1.823 -0.266 1.00 98.69 102 THR A CA 1
ATOM 767 C C . THR A 1 102 ? -8.241 -2.573 1.048 1.00 98.69 102 THR A C 1
ATOM 769 O O . THR A 1 102 ? -9.228 -2.323 1.742 1.00 98.69 102 THR A O 1
ATOM 772 N N . LYS A 1 103 ? -7.326 -3.471 1.442 1.00 98.69 103 LYS A N 1
ATOM 773 C CA . LYS A 1 103 ? -7.412 -4.146 2.750 1.00 98.69 103 LYS A CA 1
ATOM 774 C C . LYS A 1 103 ? -7.288 -3.151 3.903 1.00 98.69 103 LYS A C 1
ATOM 776 O O . LYS A 1 103 ? -8.035 -3.248 4.874 1.00 98.69 103 LYS A O 1
ATOM 781 N N . LEU A 1 104 ? -6.369 -2.193 3.791 1.00 98.69 104 LEU A N 1
ATOM 782 C CA . LEU A 1 104 ? -6.156 -1.148 4.788 1.00 98.69 104 LEU A CA 1
ATOM 783 C C . LEU A 1 104 ? -7.364 -0.213 4.914 1.00 98.69 104 LEU A C 1
ATOM 785 O O . LEU A 1 104 ? -7.739 0.153 6.026 1.00 98.69 104 LEU A O 1
ATOM 789 N N . GLU A 1 105 ? -8.016 0.133 3.809 1.00 98.44 105 GLU A N 1
ATOM 790 C CA . GLU A 1 105 ? -9.258 0.908 3.813 1.00 98.44 105 GLU A CA 1
ATOM 791 C C . GLU A 1 105 ? -10.364 0.161 4.567 1.00 98.44 105 GLU A C 1
ATOM 793 O O . GLU A 1 105 ? -10.983 0.712 5.481 1.00 98.44 105 GLU A O 1
ATOM 798 N N . LYS A 1 106 ? -10.541 -1.134 4.279 1.00 98.25 106 LYS A N 1
ATOM 799 C CA . LYS A 1 106 ? -11.482 -1.986 5.014 1.00 98.25 106 LYS A CA 1
ATOM 800 C C . LYS A 1 106 ? -11.154 -2.044 6.510 1.00 98.25 106 LYS A C 1
ATOM 802 O O . LYS A 1 106 ? -12.045 -1.848 7.337 1.00 98.25 106 LYS A O 1
ATOM 807 N N . LEU A 1 107 ? -9.884 -2.253 6.865 1.00 98.38 107 LEU A N 1
ATOM 808 C CA . LEU A 1 107 ? -9.434 -2.238 8.259 1.00 98.38 107 LEU A CA 1
ATOM 809 C C . LEU A 1 107 ? -9.729 -0.887 8.924 1.00 98.38 107 LEU A C 1
ATOM 811 O O . LEU A 1 107 ? -10.191 -0.858 10.059 1.00 98.38 107 LEU A O 1
ATOM 815 N N . THR A 1 108 ? -9.521 0.223 8.215 1.00 97.81 10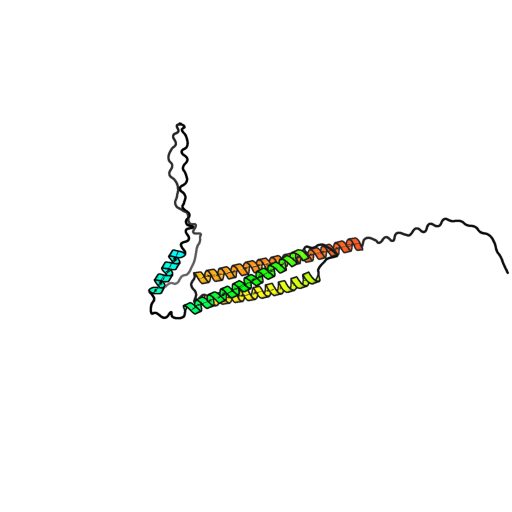8 THR A N 1
ATOM 816 C CA . THR A 1 108 ? -9.803 1.579 8.706 1.00 97.81 108 THR A CA 1
ATOM 817 C C . THR A 1 108 ? -11.278 1.752 9.050 1.00 97.81 108 THR A C 1
ATOM 819 O O . THR A 1 108 ? -11.604 2.304 10.103 1.00 97.81 108 THR A O 1
ATOM 822 N N . ILE A 1 109 ? -12.171 1.270 8.182 1.00 96.44 109 ILE A N 1
ATOM 823 C CA . ILE A 1 109 ? -13.618 1.313 8.414 1.00 96.44 109 ILE A CA 1
ATOM 824 C C . ILE A 1 109 ? -13.965 0.525 9.679 1.00 96.44 109 ILE A C 1
ATOM 826 O O . ILE A 1 109 ? -14.648 1.056 10.553 1.00 96.44 109 ILE A O 1
ATOM 830 N N . LEU A 1 110 ? -13.462 -0.706 9.812 1.00 95.50 110 LEU A N 1
ATOM 831 C CA . LEU A 1 110 ? -13.724 -1.554 10.979 1.00 95.50 110 LEU A CA 1
ATOM 832 C C . LEU A 1 110 ? -13.149 -0.955 12.270 1.00 95.50 110 LEU A C 1
ATOM 834 O O . LEU A 1 110 ? -13.854 -0.864 13.270 1.00 95.50 110 LEU A O 1
ATOM 838 N N . ALA A 1 111 ? -11.908 -0.466 12.238 1.00 94.62 111 ALA A N 1
ATOM 839 C CA . ALA A 1 111 ? -11.212 0.111 13.387 1.00 94.62 111 ALA A CA 1
ATOM 840 C C . ALA A 1 111 ? -11.887 1.371 13.949 1.00 94.62 111 ALA A C 1
ATOM 842 O O . ALA A 1 111 ? -11.775 1.651 15.144 1.00 94.62 111 ALA A O 1
ATOM 843 N N . LYS A 1 112 ? -12.578 2.139 13.097 1.00 92.06 112 LYS A N 1
ATOM 844 C CA . LYS A 1 112 ? -13.308 3.356 13.483 1.00 92.06 112 LYS A CA 1
ATOM 845 C C . LYS A 1 112 ? -14.714 3.081 14.026 1.00 92.06 112 LYS A C 1
ATOM 847 O O . LYS A 1 112 ? -15.316 3.997 14.591 1.00 92.06 112 LYS A O 1
ATOM 852 N N . ARG A 1 113 ? -15.256 1.865 13.876 1.00 89.69 113 ARG A N 1
ATOM 853 C CA . ARG A 1 113 ? -16.568 1.513 14.443 1.00 89.69 113 ARG A CA 1
ATOM 854 C C . ARG A 1 113 ? -16.486 1.535 15.968 1.00 89.69 113 ARG A C 1
ATOM 856 O O . ARG A 1 113 ? -15.612 0.919 16.564 1.00 89.69 113 ARG A O 1
ATOM 863 N N . LYS A 1 114 ? -17.436 2.231 16.597 1.00 81.94 114 LYS A N 1
ATOM 864 C CA . LYS A 1 114 ? -17.536 2.376 18.062 1.00 81.94 114 LYS A CA 1
ATOM 865 C C . LYS A 1 114 ? -18.645 1.521 18.691 1.00 81.94 114 LYS A C 1
ATOM 867 O O . LYS A 1 114 ? -18.955 1.692 19.867 1.00 81.94 114 LYS A O 1
ATOM 872 N N . SER A 1 115 ? -19.297 0.662 17.903 1.00 79.06 115 SER A N 1
ATOM 873 C CA . SER A 1 115 ? -20.410 -0.166 18.382 1.00 79.06 115 SER A CA 1
ATOM 874 C C . SER A 1 115 ? -19.904 -1.281 19.296 1.00 79.06 115 SER A C 1
ATOM 876 O O . SER A 1 115 ? -19.000 -2.020 18.924 1.00 79.06 115 SER A O 1
ATOM 878 N N . LEU A 1 116 ? -20.530 -1.428 20.467 1.00 71.12 116 LEU A N 1
ATOM 879 C CA . LEU A 1 116 ? -20.229 -2.481 21.444 1.00 71.12 116 LEU A CA 1
ATOM 880 C C . LEU A 1 116 ? -20.670 -3.883 20.992 1.00 71.12 116 LEU A C 1
ATOM 882 O O . LEU A 1 116 ? -20.110 -4.867 21.467 1.00 71.12 116 LEU A O 1
ATOM 886 N N . PHE A 1 117 ? -21.694 -3.965 20.140 1.00 74.88 117 PHE A N 1
ATOM 887 C CA . PHE A 1 117 ? -22.411 -5.211 19.829 1.00 74.88 117 PHE A CA 1
ATOM 888 C C . PHE A 1 117 ? -22.062 -5.801 18.465 1.00 74.88 117 PHE A C 1
ATOM 890 O O . PHE A 1 117 ? -22.401 -6.943 18.183 1.00 74.88 117 PHE A O 1
ATOM 897 N N . ASP A 1 118 ? -21.387 -5.027 17.620 1.00 77.31 118 ASP A N 1
ATOM 898 C CA . ASP A 1 118 ? -21.025 -5.435 16.262 1.00 77.31 118 ASP A CA 1
ATOM 899 C C . ASP A 1 118 ? -19.536 -5.183 15.998 1.00 77.31 118 ASP A C 1
ATOM 901 O O . ASP A 1 118 ? -19.125 -4.715 14.933 1.00 77.31 118 ASP A O 1
ATOM 905 N N . ASP A 1 119 ? -18.727 -5.433 17.028 1.00 85.31 119 ASP A N 1
ATOM 906 C CA . ASP A 1 119 ? -17.279 -5.354 16.935 1.00 85.31 119 ASP A CA 1
ATOM 907 C C . ASP A 1 119 ? -16.737 -6.615 16.251 1.00 85.31 119 ASP A C 1
ATOM 909 O O . ASP A 1 119 ? -16.847 -7.729 16.768 1.00 85.31 119 ASP A O 1
ATOM 913 N N . LYS A 1 120 ? -16.157 -6.447 15.062 1.00 91.50 120 LYS A N 1
ATOM 914 C CA . LYS A 1 120 ? -15.606 -7.539 14.249 1.00 91.50 120 LYS A CA 1
ATOM 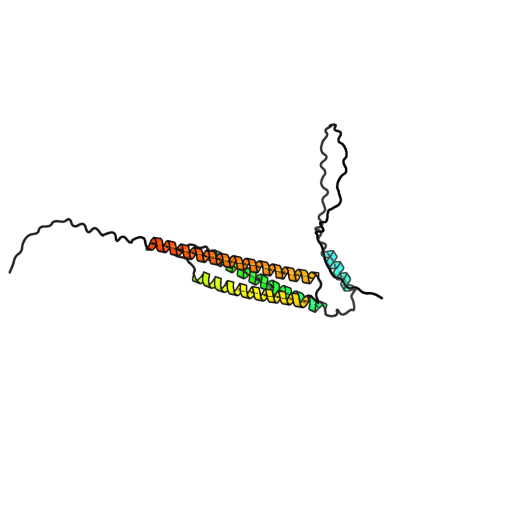915 C C . LYS A 1 120 ? -14.146 -7.809 14.627 1.00 91.50 120 LYS A C 1
ATOM 917 O O . LYS A 1 120 ? -13.255 -7.697 13.791 1.00 91.50 120 LYS A O 1
ATOM 922 N N . ALA A 1 121 ? -13.889 -8.136 15.895 1.00 92.25 121 ALA A N 1
ATOM 923 C CA . ALA A 1 121 ? -12.527 -8.266 16.425 1.00 92.25 121 ALA A CA 1
ATOM 924 C C . ALA A 1 121 ? -11.664 -9.275 15.642 1.00 92.25 121 ALA A C 1
ATOM 926 O O . ALA A 1 121 ? -10.544 -8.942 15.266 1.00 92.25 121 ALA A O 1
ATOM 927 N N . VAL A 1 122 ? -12.217 -10.447 15.313 1.00 95.31 122 VAL A N 1
ATOM 928 C CA . VAL A 1 122 ? -11.518 -11.488 14.535 1.00 95.31 122 VAL A CA 1
ATOM 929 C C . VAL A 1 122 ? -11.124 -10.977 13.146 1.00 95.31 122 VAL A C 1
ATOM 931 O O . VAL A 1 122 ? -9.971 -11.087 12.747 1.00 95.31 122 VAL A O 1
ATOM 934 N N . GLU A 1 123 ? -12.047 -10.330 12.434 1.00 96.50 123 GLU A N 1
ATOM 935 C CA . GLU A 1 123 ? -11.782 -9.786 11.096 1.00 96.50 123 GLU A CA 1
ATOM 936 C C . GLU A 1 123 ? -10.723 -8.669 11.126 1.00 96.50 123 GLU A C 1
ATOM 938 O O . GLU A 1 123 ? -9.893 -8.560 10.223 1.00 96.50 123 GLU A O 1
ATOM 943 N N . ILE A 1 124 ? -10.721 -7.846 12.181 1.00 96.31 124 ILE A N 1
ATOM 944 C CA . ILE A 1 124 ? -9.691 -6.824 12.415 1.00 96.31 124 ILE A CA 1
ATOM 945 C C . ILE A 1 124 ? -8.323 -7.482 12.627 1.00 96.31 124 ILE A C 1
ATOM 947 O O . ILE A 1 124 ? -7.337 -7.020 12.049 1.00 96.31 124 ILE A O 1
ATOM 951 N N . GLU A 1 125 ? -8.242 -8.542 13.432 1.00 97.50 125 GLU A N 1
ATOM 952 C CA . GLU A 1 125 ? -6.999 -9.282 13.687 1.00 97.50 125 GLU A CA 1
ATOM 953 C C . GLU A 1 125 ? -6.463 -9.953 12.416 1.00 97.50 125 GLU A C 1
ATOM 955 O O . GLU A 1 125 ? -5.284 -9.792 12.087 1.00 97.50 125 GLU A O 1
ATOM 960 N N . GLU A 1 126 ? -7.328 -10.616 11.648 1.00 98.25 126 GLU A N 1
ATOM 961 C CA . GLU A 1 126 ? -6.978 -11.246 10.372 1.00 98.25 126 GLU A CA 1
ATOM 962 C C . GLU A 1 126 ? -6.476 -10.222 9.349 1.00 98.25 126 GLU A C 1
ATOM 964 O O . GLU A 1 126 ? -5.396 -10.390 8.775 1.00 98.25 126 GLU A O 1
ATOM 969 N N . LEU A 1 127 ? -7.206 -9.117 9.149 1.00 98.31 127 LEU A N 1
ATOM 970 C CA . LEU A 1 127 ? -6.776 -8.047 8.244 1.00 98.31 127 LEU A CA 1
ATOM 971 C C . LEU A 1 127 ? -5.456 -7.423 8.699 1.00 98.31 127 LEU A C 1
ATOM 973 O O . LEU A 1 127 ? -4.584 -7.165 7.871 1.00 98.31 127 LEU A O 1
ATOM 977 N N . THR A 1 128 ? -5.276 -7.222 10.005 1.00 98.44 128 THR A N 1
ATOM 978 C CA . THR A 1 128 ? -4.020 -6.720 10.578 1.00 98.44 128 THR A CA 1
ATOM 979 C C . THR A 1 128 ? -2.858 -7.658 10.260 1.00 98.44 128 THR A C 1
ATOM 981 O O . THR A 1 128 ? -1.779 -7.199 9.874 1.00 98.44 128 THR A O 1
ATOM 984 N N . TYR A 1 129 ? -3.065 -8.967 10.399 1.00 98.69 129 TYR A N 1
ATOM 985 C CA . TYR A 1 129 ? -2.054 -9.974 10.098 1.00 98.69 129 TYR A CA 1
ATOM 986 C C . TYR A 1 129 ? -1.705 -10.006 8.605 1.00 98.69 129 TYR A C 1
ATOM 988 O O . TYR A 1 129 ? -0.528 -9.911 8.250 1.00 98.69 129 TYR A O 1
ATOM 996 N N . ILE A 1 130 ? -2.715 -10.047 7.730 1.00 98.62 130 ILE A N 1
ATOM 997 C CA . ILE A 1 130 ? -2.529 -10.053 6.272 1.00 98.62 130 ILE A CA 1
ATOM 998 C C . ILE A 1 130 ? -1.796 -8.787 5.814 1.00 98.62 130 ILE A C 1
ATOM 1000 O O . ILE A 1 130 ? -0.834 -8.876 5.058 1.00 98.62 130 ILE A O 1
ATOM 1004 N N . ILE A 1 131 ? -2.186 -7.604 6.301 1.00 98.75 131 ILE A N 1
ATOM 1005 C CA . ILE A 1 131 ? -1.540 -6.339 5.917 1.00 98.75 131 ILE A CA 1
ATOM 1006 C C . ILE A 1 131 ? -0.077 -6.301 6.377 1.00 98.75 131 ILE A C 1
ATOM 1008 O O . ILE A 1 131 ? 0.787 -5.865 5.618 1.00 98.75 131 ILE A O 1
ATOM 1012 N N . LYS A 1 132 ? 0.243 -6.806 7.579 1.00 98.62 132 LYS A N 1
ATOM 1013 C CA . LYS A 1 132 ? 1.643 -6.940 8.023 1.00 98.62 132 LYS A CA 1
ATOM 1014 C C . LYS A 1 132 ? 2.456 -7.814 7.070 1.00 98.62 132 LYS A C 1
ATOM 1016 O O . LYS A 1 132 ? 3.574 -7.446 6.709 1.00 98.62 132 LYS A O 1
ATOM 1021 N N . GLN A 1 133 ? 1.916 -8.966 6.675 1.00 98.69 133 GLN A N 1
ATOM 1022 C CA . GLN A 1 133 ? 2.586 -9.862 5.732 1.00 98.69 133 GLN A CA 1
ATOM 1023 C C . GLN A 1 133 ? 2.768 -9.208 4.359 1.00 98.69 133 GLN A C 1
ATOM 1025 O O . GLN A 1 133 ? 3.871 -9.243 3.811 1.00 98.69 133 GLN A O 1
ATOM 1030 N N . ASP A 1 134 ? 1.725 -8.561 3.842 1.00 98.69 134 ASP A N 1
ATOM 1031 C CA . ASP A 1 134 ? 1.757 -7.845 2.571 1.00 98.69 134 ASP A CA 1
ATOM 1032 C C . ASP A 1 134 ? 2.827 -6.745 2.570 1.00 98.69 134 ASP A C 1
ATOM 1034 O O . ASP A 1 134 ? 3.632 -6.686 1.644 1.00 98.69 134 ASP A O 1
ATOM 1038 N N . ILE A 1 135 ? 2.899 -5.912 3.616 1.00 98.69 135 ILE A N 1
ATOM 1039 C CA . ILE A 1 135 ? 3.911 -4.848 3.738 1.00 98.69 135 ILE A CA 1
ATOM 1040 C C . ILE A 1 135 ? 5.326 -5.440 3.737 1.00 98.69 135 ILE A C 1
ATOM 1042 O O . ILE A 1 135 ? 6.202 -4.950 3.022 1.00 98.69 135 ILE A O 1
ATOM 1046 N N . ASN A 1 136 ? 5.555 -6.521 4.490 1.00 98.62 136 ASN A N 1
ATOM 1047 C CA . ASN A 1 136 ? 6.852 -7.201 4.518 1.00 98.62 136 ASN A CA 1
ATOM 1048 C C . ASN A 1 136 ? 7.219 -7.805 3.154 1.00 98.62 136 ASN A C 1
ATOM 1050 O O . ASN A 1 136 ? 8.375 -7.729 2.732 1.00 98.62 136 ASN A O 1
ATOM 1054 N N . SER A 1 137 ? 6.248 -8.393 2.454 1.00 98.69 137 SER A N 1
ATOM 1055 C CA . SER A 1 137 ? 6.422 -8.921 1.099 1.00 98.69 137 SER A CA 1
ATOM 1056 C C . SER A 1 137 ? 6.735 -7.801 0.103 1.00 98.69 137 SER A C 1
ATOM 1058 O O . SER A 1 137 ? 7.723 -7.880 -0.627 1.00 98.69 137 SER A O 1
ATOM 1060 N N . LEU A 1 138 ? 5.962 -6.712 0.114 1.00 98.75 138 LEU A N 1
ATOM 1061 C CA . LEU A 1 138 ? 6.166 -5.533 -0.730 1.00 98.75 138 LEU A CA 1
ATOM 1062 C C . LEU A 1 138 ? 7.547 -4.913 -0.510 1.00 98.75 138 LEU A C 1
ATOM 1064 O O . LEU A 1 138 ? 8.238 -4.604 -1.479 1.00 98.75 138 LEU A O 1
ATOM 1068 N N . ASN A 1 139 ? 7.987 -4.790 0.744 1.00 98.50 139 ASN A N 1
ATOM 1069 C CA . ASN A 1 139 ? 9.312 -4.272 1.070 1.00 98.50 139 ASN A CA 1
ATOM 1070 C C . ASN A 1 139 ? 10.428 -5.139 0.458 1.00 98.50 139 ASN A C 1
ATOM 1072 O O . ASN A 1 139 ? 11.358 -4.617 -0.159 1.00 98.50 139 ASN A O 1
ATOM 1076 N N . GLN A 1 140 ? 10.306 -6.468 0.554 1.00 98.50 140 GLN A N 1
ATOM 1077 C CA . GLN A 1 140 ? 11.253 -7.404 -0.063 1.00 98.50 140 GLN A CA 1
ATOM 1078 C C . GLN A 1 140 ? 11.244 -7.310 -1.594 1.00 98.50 140 GLN A C 1
ATOM 1080 O O . GLN A 1 140 ? 12.308 -7.228 -2.208 1.00 98.50 140 GLN A O 1
ATOM 1085 N N . GLN A 1 141 ? 10.065 -7.265 -2.221 1.00 98.25 141 GLN A N 1
ATOM 1086 C CA . GLN A 1 141 ? 9.942 -7.136 -3.676 1.00 98.25 141 GLN A CA 1
ATOM 1087 C C . GLN A 1 141 ? 10.545 -5.814 -4.187 1.00 98.25 141 GLN A C 1
ATOM 1089 O O . GLN A 1 141 ? 11.230 -5.796 -5.211 1.00 98.25 141 GLN A O 1
ATOM 1094 N N . ILE A 1 142 ? 10.350 -4.708 -3.461 1.00 98.19 142 ILE A N 1
ATOM 1095 C CA . ILE A 1 142 ? 10.948 -3.407 -3.796 1.00 98.19 142 ILE A CA 1
ATOM 1096 C C . ILE A 1 142 ? 12.471 -3.438 -3.620 1.00 98.19 142 ILE A C 1
ATOM 1098 O O . ILE A 1 142 ? 13.188 -2.919 -4.477 1.00 98.19 142 ILE A O 1
ATOM 1102 N N . ALA A 1 143 ? 12.990 -4.076 -2.567 1.00 97.94 143 ALA A N 1
ATOM 1103 C CA . ALA A 1 143 ? 14.432 -4.243 -2.377 1.00 97.94 143 ALA A CA 1
ATOM 1104 C C . ALA A 1 143 ? 15.073 -5.074 -3.506 1.00 97.94 143 ALA A C 1
ATOM 1106 O O . ALA A 1 143 ? 16.147 -4.727 -4.012 1.00 97.94 143 ALA A O 1
ATOM 1107 N N . GLN A 1 144 ? 14.398 -6.135 -3.955 1.00 96.69 144 GLN A N 1
ATOM 1108 C CA . GLN A 1 144 ? 14.812 -6.915 -5.125 1.00 96.69 144 GLN A CA 1
ATOM 1109 C C . GLN A 1 144 ? 14.802 -6.064 -6.401 1.00 96.69 144 GLN A C 1
ATOM 1111 O O . GLN A 1 144 ? 15.788 -6.059 -7.140 1.00 96.69 144 GLN A O 1
ATOM 1116 N N . LEU A 1 145 ? 13.738 -5.285 -6.632 1.00 95.88 145 LEU A N 1
ATOM 1117 C CA . LEU A 1 145 ? 13.641 -4.380 -7.780 1.00 95.88 145 LEU A CA 1
ATOM 1118 C C . LEU A 1 145 ? 14.769 -3.336 -7.775 1.00 95.88 145 LEU A C 1
ATOM 1120 O O . LEU A 1 145 ? 15.399 -3.093 -8.803 1.00 95.88 145 LEU A O 1
ATOM 1124 N N . GLN A 1 146 ? 15.079 -2.754 -6.616 1.00 95.62 146 GLN A N 1
ATOM 1125 C CA . GLN A 1 146 ? 16.190 -1.816 -6.462 1.00 95.62 146 GLN A CA 1
ATOM 1126 C C . GLN A 1 146 ? 17.540 -2.480 -6.768 1.00 95.62 146 GLN A C 1
ATOM 1128 O O . GLN A 1 146 ? 18.389 -1.884 -7.433 1.00 95.62 146 GLN A O 1
ATOM 1133 N N . SER A 1 147 ? 17.742 -3.715 -6.306 1.00 93.88 147 SER A N 1
ATOM 1134 C CA . SER A 1 147 ? 18.973 -4.475 -6.553 1.00 93.88 147 SER A CA 1
ATOM 1135 C C . SER A 1 147 ? 19.146 -4.781 -8.044 1.00 93.88 147 SER A C 1
ATOM 1137 O O . SER A 1 147 ? 20.233 -4.595 -8.590 1.00 93.88 147 SER A O 1
ATOM 1139 N N . PHE A 1 148 ? 18.054 -5.131 -8.729 1.00 90.69 148 PHE A N 1
ATOM 1140 C CA . PHE A 1 148 ? 18.017 -5.321 -10.179 1.00 90.69 148 PHE A CA 1
ATOM 1141 C C . PHE A 1 148 ? 18.411 -4.049 -10.951 1.00 90.69 148 PHE A C 1
ATOM 1143 O O . PHE A 1 148 ? 19.172 -4.102 -11.919 1.00 90.69 148 PHE A O 1
ATOM 1150 N N . VAL A 1 149 ? 17.941 -2.881 -10.501 1.00 91.06 149 VAL A N 1
ATOM 1151 C CA . VAL A 1 149 ? 18.301 -1.581 -11.096 1.00 91.06 149 VAL A CA 1
ATOM 1152 C C . VAL A 1 149 ? 19.771 -1.224 -10.845 1.00 91.06 149 VAL A C 1
ATOM 1154 O O . VAL A 1 149 ? 20.434 -0.706 -11.744 1.00 91.06 149 VAL A O 1
ATOM 1157 N N . LYS A 1 150 ? 20.315 -1.529 -9.660 1.00 89.69 150 LYS A N 1
ATOM 1158 C CA . LYS A 1 150 ? 21.738 -1.308 -9.341 1.00 89.69 150 LYS A CA 1
ATOM 1159 C C . LYS A 1 150 ? 22.660 -2.194 -10.179 1.00 89.69 150 LYS A C 1
ATOM 1161 O O . LYS A 1 150 ? 23.623 -1.684 -10.744 1.00 89.69 150 LYS A O 1
ATOM 1166 N N . ALA A 1 151 ? 22.331 -3.479 -10.324 1.00 87.06 151 ALA A N 1
ATOM 1167 C CA . ALA A 1 151 ? 23.112 -4.427 -11.120 1.00 87.06 151 ALA A CA 1
ATOM 1168 C C . ALA A 1 151 ? 23.248 -3.998 -12.596 1.00 87.06 151 ALA A C 1
ATOM 1170 O O . ALA A 1 151 ? 24.263 -4.271 -13.231 1.00 87.06 151 ALA A O 1
ATOM 1171 N N . ARG A 1 152 ? 22.260 -3.271 -13.139 1.00 78.81 152 ARG A N 1
ATOM 1172 C CA . ARG A 1 152 ? 22.285 -2.754 -14.520 1.00 78.81 152 ARG A CA 1
ATOM 1173 C C . ARG A 1 152 ? 22.874 -1.358 -14.693 1.00 78.81 152 ARG A C 1
ATOM 1175 O O . ARG A 1 152 ? 23.061 -0.939 -15.836 1.00 78.81 152 ARG A O 1
ATOM 1182 N N . GLY A 1 153 ? 23.201 -0.652 -13.611 1.00 70.19 153 GLY A N 1
ATOM 1183 C CA . GLY A 1 153 ? 23.651 0.743 -13.669 1.00 70.19 153 GLY A CA 1
ATOM 1184 C C . GLY A 1 153 ? 24.910 0.979 -14.517 1.00 70.19 153 GLY A C 1
ATOM 1185 O O . GLY A 1 153 ? 25.111 2.091 -14.992 1.00 70.19 153 GLY A O 1
ATOM 1186 N N . SER A 1 154 ? 25.723 -0.058 -14.758 1.00 66.88 154 SER A N 1
ATOM 1187 C CA . SER A 1 154 ? 26.925 0.010 -15.605 1.00 66.88 154 SER A CA 1
ATOM 1188 C C . SER A 1 154 ? 26.655 -0.174 -17.107 1.00 66.88 154 SER A C 1
ATOM 1190 O O . SER A 1 154 ? 27.472 0.262 -17.910 1.00 66.88 154 SER A O 1
ATOM 1192 N N . GLN A 1 155 ? 25.548 -0.817 -17.493 1.00 66.00 155 GLN A N 1
ATOM 1193 C CA . GLN A 1 155 ? 25.305 -1.283 -18.871 1.00 66.00 155 GLN A CA 1
ATOM 1194 C C . GLN A 1 155 ? 24.127 -0.566 -19.554 1.00 66.00 155 GLN A C 1
ATOM 1196 O O . GLN A 1 155 ? 23.810 -0.844 -20.709 1.00 66.00 155 GLN A O 1
ATOM 1201 N N . SER A 1 156 ? 23.440 0.335 -18.845 1.00 67.19 156 SER A N 1
ATOM 1202 C CA . SER A 1 156 ? 22.189 0.946 -19.298 1.00 67.19 156 SER A CA 1
ATOM 1203 C C . SER A 1 156 ? 22.305 2.460 -19.487 1.00 67.19 156 SER A C 1
ATOM 1205 O O . SER A 1 156 ? 22.984 3.146 -18.727 1.00 67.19 156 SER A O 1
ATOM 1207 N N . GLY A 1 157 ? 21.624 3.002 -20.502 1.00 77.44 157 GLY A N 1
ATOM 1208 C CA . GLY A 1 157 ? 21.642 4.438 -20.798 1.00 77.44 157 GLY A CA 1
ATOM 1209 C C . GLY A 1 157 ? 21.086 5.291 -19.649 1.00 77.44 157 GLY A C 1
ATOM 1210 O O . GLY A 1 157 ? 20.111 4.907 -18.999 1.00 77.44 157 GLY A O 1
ATOM 1211 N N . ARG A 1 158 ? 21.669 6.485 -19.432 1.00 82.12 158 ARG A N 1
ATOM 1212 C CA . ARG A 1 158 ? 21.352 7.392 -18.302 1.00 82.12 158 ARG A CA 1
ATOM 1213 C C . ARG A 1 158 ? 19.850 7.598 -18.087 1.00 82.12 158 ARG A C 1
ATOM 1215 O O . ARG A 1 158 ? 19.380 7.517 -16.959 1.00 82.12 158 ARG A O 1
ATOM 1222 N N . HIS A 1 159 ? 19.093 7.821 -19.161 1.00 82.50 159 HIS A N 1
ATOM 1223 C CA . HIS A 1 159 ? 17.651 8.064 -19.082 1.00 82.50 159 HIS A CA 1
ATOM 1224 C C . HIS A 1 159 ? 16.865 6.859 -18.529 1.00 82.50 159 HIS A C 1
ATOM 1226 O O . HIS A 1 159 ? 15.973 7.028 -17.698 1.00 82.50 159 HIS A O 1
ATOM 1232 N N . LEU A 1 160 ? 17.210 5.633 -18.943 1.00 82.12 160 LEU A N 1
ATOM 1233 C CA . LEU A 1 160 ? 16.530 4.424 -18.469 1.00 82.12 160 LEU A CA 1
ATOM 1234 C C . LEU A 1 160 ? 16.824 4.161 -16.988 1.00 82.12 160 LEU A C 1
ATOM 1236 O O . LEU A 1 160 ? 15.934 3.748 -16.238 1.00 82.12 160 LEU A O 1
ATOM 1240 N N . GLN A 1 161 ? 18.053 4.451 -16.564 1.00 86.94 161 GLN A N 1
ATOM 1241 C CA . GLN A 1 161 ? 18.448 4.349 -15.166 1.00 86.94 161 GLN A CA 1
ATOM 1242 C C . GLN A 1 161 ? 17.684 5.352 -14.296 1.00 86.94 161 GLN A C 1
ATOM 1244 O O . GLN A 1 161 ? 17.138 4.966 -13.263 1.00 86.94 161 GLN A O 1
ATOM 1249 N N . THR A 1 162 ? 17.581 6.615 -14.727 1.00 90.44 162 THR A N 1
ATOM 1250 C CA . THR A 1 162 ? 16.794 7.638 -14.021 1.00 90.44 162 THR A CA 1
ATOM 1251 C C . THR A 1 162 ? 15.343 7.201 -13.866 1.00 90.44 162 THR A C 1
ATOM 1253 O O . THR A 1 162 ? 14.845 7.172 -12.746 1.00 90.44 162 THR A O 1
ATOM 1256 N N . HIS A 1 163 ? 14.690 6.775 -14.954 1.00 91.88 163 HIS A N 1
ATOM 1257 C CA . HIS A 1 163 ? 13.306 6.303 -14.898 1.00 91.88 163 HIS A CA 1
ATOM 1258 C C . HIS A 1 163 ? 13.127 5.140 -13.911 1.00 91.88 163 HIS A C 1
ATOM 1260 O O . HIS A 1 163 ? 12.230 5.173 -13.069 1.00 91.88 163 HIS A O 1
ATOM 1266 N N . SER A 1 164 ? 14.003 4.133 -13.977 1.00 92.75 164 SER A N 1
ATOM 1267 C CA . SER A 1 164 ? 13.917 2.958 -13.104 1.00 92.75 164 SER A CA 1
ATOM 1268 C C . SER A 1 164 ? 14.078 3.333 -11.627 1.00 92.75 164 SER A C 1
ATOM 1270 O O . SER A 1 164 ? 13.320 2.856 -10.784 1.00 92.75 164 SER A O 1
ATOM 1272 N N . ASN A 1 165 ? 15.010 4.239 -11.314 1.00 94.38 165 ASN A N 1
ATOM 1273 C CA . ASN A 1 165 ? 15.182 4.774 -9.963 1.00 94.38 165 ASN A CA 1
ATOM 1274 C C . ASN A 1 165 ? 13.950 5.561 -9.495 1.00 94.38 165 ASN A C 1
ATOM 1276 O O . ASN A 1 165 ? 13.487 5.344 -8.379 1.00 94.38 165 ASN A O 1
ATOM 1280 N N . THR A 1 166 ? 13.384 6.428 -10.340 1.00 96.44 166 THR A N 1
ATOM 1281 C CA . THR A 1 166 ? 12.167 7.190 -10.012 1.00 96.44 166 THR A CA 1
ATOM 1282 C C . THR A 1 166 ? 10.999 6.267 -9.673 1.00 96.44 166 THR A C 1
ATOM 1284 O O . THR A 1 166 ? 10.283 6.513 -8.704 1.00 96.44 166 THR A O 1
ATOM 1287 N N . VAL A 1 167 ? 10.820 5.178 -10.428 1.00 96.81 167 VAL A N 1
ATOM 1288 C CA . VAL A 1 167 ? 9.775 4.183 -10.149 1.00 96.81 167 VAL A CA 1
ATOM 1289 C C . VAL A 1 167 ? 10.001 3.514 -8.792 1.00 96.81 167 VAL A C 1
ATOM 1291 O O . VAL A 1 167 ? 9.065 3.436 -8.001 1.00 96.81 167 VAL A O 1
ATOM 1294 N N . VAL A 1 168 ? 11.230 3.077 -8.490 1.00 97.56 168 VAL A N 1
ATOM 1295 C CA . VAL A 1 168 ? 11.561 2.465 -7.190 1.00 97.56 168 VAL A CA 1
ATOM 1296 C C . VAL A 1 168 ? 11.266 3.428 -6.040 1.00 97.56 168 VAL A C 1
ATOM 1298 O O . VAL A 1 168 ? 10.583 3.043 -5.095 1.00 97.56 168 VAL A O 1
ATOM 1301 N N . VAL A 1 169 ? 11.706 4.685 -6.144 1.00 97.94 169 VAL A N 1
ATOM 1302 C CA . VAL A 1 169 ? 11.456 5.707 -5.115 1.00 97.94 169 VAL A CA 1
ATOM 1303 C C . VAL A 1 169 ? 9.957 5.958 -4.945 1.00 97.94 169 VAL A C 1
ATOM 1305 O O . VAL A 1 169 ? 9.471 5.996 -3.820 1.00 97.94 169 VAL A O 1
ATOM 1308 N N . SER A 1 170 ? 9.191 6.050 -6.036 1.00 98.38 170 SER A N 1
ATOM 1309 C CA . SER A 1 170 ? 7.735 6.222 -5.957 1.00 98.38 170 SER A CA 1
ATOM 1310 C C . SER A 1 170 ? 7.051 5.056 -5.235 1.00 98.38 170 SER A C 1
ATOM 1312 O O . SER A 1 170 ? 6.176 5.278 -4.397 1.00 98.38 170 SER A O 1
ATOM 1314 N N . LEU A 1 171 ? 7.461 3.815 -5.518 1.00 98.50 171 LEU A N 1
ATOM 1315 C CA . LEU A 1 171 ? 6.942 2.631 -4.830 1.00 98.50 171 LEU A CA 1
ATOM 1316 C C . LEU A 1 171 ? 7.300 2.645 -3.337 1.00 98.50 171 LEU A C 1
ATOM 1318 O O . LEU A 1 171 ? 6.438 2.363 -2.507 1.00 98.50 171 LEU A O 1
ATOM 1322 N N . GLN A 1 172 ? 8.533 3.030 -2.993 1.00 98.44 172 GLN A N 1
ATOM 1323 C CA . GLN A 1 172 ? 8.980 3.177 -1.604 1.00 98.44 172 GLN A CA 1
ATOM 1324 C C . GLN A 1 172 ? 8.164 4.228 -0.851 1.00 98.44 172 GLN A C 1
ATOM 1326 O O . GLN A 1 172 ? 7.685 3.947 0.244 1.00 98.44 172 GLN A O 1
ATOM 1331 N N . SER A 1 173 ? 7.955 5.408 -1.442 1.00 98.56 173 SER A N 1
ATOM 1332 C CA . SER A 1 173 ? 7.145 6.465 -0.831 1.00 98.56 173 SER A CA 1
ATOM 1333 C C . SER A 1 173 ? 5.722 5.987 -0.557 1.00 98.56 173 SER A C 1
ATOM 1335 O O . SER A 1 173 ? 5.223 6.171 0.549 1.00 98.56 173 SER A O 1
ATOM 1337 N N . LYS A 1 174 ? 5.085 5.307 -1.518 1.00 98.44 174 LYS A N 1
ATOM 1338 C CA . LYS A 1 174 ? 3.727 4.783 -1.321 1.00 98.44 174 LYS A CA 1
ATOM 1339 C C . LYS A 1 174 ? 3.664 3.699 -0.241 1.00 98.44 174 LYS A C 1
ATOM 1341 O O . LYS A 1 174 ? 2.726 3.700 0.551 1.00 98.44 174 LYS A O 1
ATOM 1346 N N . LEU A 1 175 ? 4.648 2.796 -0.184 1.00 98.62 175 LEU A N 1
ATOM 1347 C CA . LEU A 1 175 ? 4.720 1.769 0.862 1.00 98.62 175 LEU A CA 1
ATOM 1348 C C . LEU A 1 175 ? 4.943 2.389 2.250 1.00 98.62 175 LEU A C 1
ATOM 1350 O O . LEU A 1 175 ? 4.347 1.941 3.230 1.00 98.62 175 LEU A O 1
ATOM 1354 N N . ALA A 1 176 ? 5.773 3.429 2.335 1.00 98.62 176 ALA A N 1
ATOM 1355 C CA . ALA A 1 176 ? 6.002 4.164 3.572 1.00 98.62 176 ALA A CA 1
ATOM 1356 C C . ALA A 1 176 ? 4.719 4.853 4.059 1.00 98.62 176 ALA A C 1
ATOM 1358 O O . ALA A 1 176 ? 4.361 4.698 5.226 1.00 98.62 176 ALA A O 1
ATOM 1359 N N . SER A 1 177 ? 3.989 5.535 3.168 1.00 98.31 177 SER A N 1
ATOM 1360 C CA . SER A 1 177 ? 2.676 6.114 3.484 1.00 98.31 177 SER A CA 1
ATOM 1361 C C . SER A 1 177 ? 1.697 5.052 3.986 1.00 98.31 177 SER A C 1
ATOM 1363 O O . SER A 1 177 ? 1.176 5.191 5.085 1.00 98.31 177 SER A O 1
ATOM 1365 N N . MET A 1 178 ? 1.546 3.938 3.260 1.00 98.50 178 MET A N 1
ATOM 1366 C CA . MET A 1 178 ? 0.692 2.816 3.675 1.00 98.50 178 MET A CA 1
ATOM 1367 C C . MET A 1 178 ? 1.067 2.272 5.061 1.00 98.50 178 MET A C 1
ATOM 1369 O O . MET A 1 178 ? 0.196 1.963 5.869 1.00 98.50 178 MET A O 1
ATOM 1373 N N . SER A 1 179 ? 2.366 2.155 5.348 1.00 98.50 179 SER A N 1
ATOM 1374 C CA . SER A 1 179 ? 2.856 1.664 6.641 1.00 98.50 179 SER A CA 1
ATOM 1375 C C . SER A 1 179 ? 2.542 2.629 7.783 1.00 98.50 179 SER A C 1
ATOM 1377 O O . SER A 1 179 ? 2.286 2.187 8.902 1.00 98.50 179 SER A O 1
ATOM 1379 N N . ASN A 1 180 ? 2.568 3.936 7.520 1.00 98.62 180 ASN A N 1
ATOM 1380 C CA . ASN A 1 180 ? 2.193 4.952 8.500 1.00 98.62 180 ASN A CA 1
ATOM 1381 C C . ASN A 1 180 ? 0.680 4.957 8.735 1.00 98.62 180 ASN A C 1
ATOM 1383 O O . ASN A 1 180 ? 0.259 4.878 9.886 1.00 98.62 180 ASN A O 1
ATOM 1387 N N . ASP A 1 181 ? -0.121 4.930 7.670 1.00 98.31 181 ASP A N 1
ATOM 1388 C CA . ASP A 1 181 ? -1.582 4.842 7.761 1.00 98.31 181 ASP A CA 1
ATOM 1389 C C . ASP A 1 181 ? -2.010 3.593 8.543 1.00 98.31 181 ASP A C 1
ATOM 1391 O O . ASP A 1 181 ? -2.856 3.661 9.434 1.00 98.31 181 ASP A O 1
ATOM 1395 N N . PHE A 1 182 ? -1.365 2.453 8.279 1.00 98.69 182 PHE A N 1
ATOM 1396 C CA . PHE A 1 182 ? -1.595 1.217 9.019 1.00 98.69 182 PHE A CA 1
ATOM 1397 C C . PHE A 1 182 ? -1.339 1.372 10.522 1.00 98.69 182 PHE A C 1
ATOM 1399 O O . PHE A 1 182 ? -2.171 0.948 11.324 1.00 98.69 182 PHE A O 1
ATOM 1406 N N . LYS A 1 183 ? -0.238 2.019 10.926 1.00 98.62 183 LYS A N 1
ATOM 1407 C CA . LYS A 1 183 ? 0.037 2.293 12.348 1.00 98.62 183 LYS A CA 1
ATOM 1408 C C . LYS A 1 183 ? -1.050 3.168 12.966 1.00 98.62 183 LYS A C 1
ATOM 1410 O O . LYS A 1 183 ? -1.606 2.792 13.994 1.00 98.62 183 LYS A O 1
ATOM 1415 N N . SER A 1 184 ? -1.409 4.270 12.310 1.00 98.44 184 SER A N 1
ATOM 1416 C CA . SER A 1 184 ? -2.445 5.183 12.803 1.00 98.44 184 SER A CA 1
ATOM 1417 C C . SER A 1 184 ? -3.806 4.497 12.953 1.00 98.44 184 SER A C 1
ATOM 1419 O O . SER A 1 184 ? -4.537 4.752 13.908 1.00 98.44 184 SER A O 1
ATOM 1421 N N . VAL A 1 185 ? -4.153 3.575 12.054 1.00 98.00 185 VAL A N 1
ATOM 1422 C CA . VAL A 1 185 ? -5.390 2.785 12.158 1.00 98.00 185 VAL A CA 1
ATOM 1423 C C . VAL A 1 185 ? -5.378 1.867 13.385 1.00 98.00 185 VAL A C 1
ATOM 1425 O O . VAL A 1 185 ? -6.390 1.765 14.084 1.00 98.00 185 VAL A O 1
ATOM 1428 N N . LEU A 1 186 ? -4.244 1.232 13.693 1.00 97.69 186 LEU A N 1
ATOM 1429 C CA . LEU A 1 186 ? -4.104 0.396 14.891 1.00 97.69 186 LEU A CA 1
ATOM 1430 C C . LEU A 1 186 ? -4.152 1.217 16.187 1.00 97.69 186 LEU A C 1
ATOM 1432 O O . LEU A 1 186 ? -4.741 0.771 17.176 1.00 97.69 186 LEU A O 1
ATOM 1436 N N . GLU A 1 187 ? -3.591 2.425 16.183 1.00 97.81 187 GLU A N 1
ATOM 1437 C CA . GLU A 1 187 ? -3.699 3.368 17.302 1.00 97.81 187 GLU A CA 1
ATOM 1438 C C . GLU A 1 187 ? -5.163 3.747 17.557 1.00 97.81 187 GLU A C 1
ATOM 1440 O O . GLU A 1 187 ? -5.648 3.625 18.683 1.00 97.81 187 GLU A O 1
ATOM 1445 N N . VAL A 1 188 ? -5.907 4.100 16.501 1.00 96.38 188 VAL A N 1
ATOM 1446 C CA . VAL A 1 188 ? -7.347 4.395 16.590 1.00 96.38 188 VAL A CA 1
ATOM 1447 C C . VAL A 1 188 ? -8.128 3.207 17.152 1.00 96.38 188 VAL A C 1
ATOM 1449 O O . VAL A 1 188 ? -8.991 3.391 18.013 1.00 96.38 188 VAL A O 1
ATOM 1452 N N . ARG A 1 189 ? -7.830 1.979 16.709 1.00 94.81 189 ARG A N 1
ATOM 1453 C CA . ARG A 1 189 ? -8.479 0.770 17.237 1.00 94.81 189 ARG A CA 1
ATOM 1454 C C . ARG A 1 189 ? -8.192 0.576 18.727 1.00 94.81 189 ARG A C 1
ATOM 1456 O O . ARG A 1 189 ? -9.110 0.266 19.486 1.00 94.81 189 ARG A O 1
ATOM 1463 N N . THR A 1 190 ? -6.942 0.770 19.136 1.00 95.38 190 THR A N 1
ATOM 1464 C CA . THR A 1 190 ? -6.513 0.640 20.535 1.00 95.38 190 THR A CA 1
ATOM 1465 C C . THR A 1 190 ? -7.251 1.638 21.424 1.00 95.38 190 THR A C 1
ATOM 1467 O O . THR A 1 190 ? -7.800 1.265 22.462 1.00 95.38 190 THR A O 1
ATOM 1470 N N . GLU A 1 191 ? -7.342 2.891 20.983 1.00 94.69 191 GLU A N 1
ATOM 1471 C CA . GLU A 1 191 ? -8.058 3.939 21.705 1.00 94.69 191 GLU A CA 1
ATOM 1472 C C . GLU A 1 191 ? -9.570 3.661 21.771 1.00 94.69 191 GLU A C 1
ATOM 1474 O O . GLU A 1 191 ? -10.182 3.797 22.830 1.00 94.69 191 GLU A O 1
ATOM 1479 N N . ASN A 1 192 ? -10.180 3.172 20.684 1.00 91.75 192 ASN A N 1
ATOM 1480 C CA . ASN A 1 192 ? -11.589 2.770 20.695 1.00 91.75 192 ASN A CA 1
ATOM 1481 C C . ASN A 1 192 ? -11.867 1.648 21.707 1.00 91.75 192 ASN A C 1
ATOM 1483 O O . ASN A 1 192 ? -12.828 1.748 22.471 1.00 91.75 192 ASN A O 1
ATOM 1487 N N . LEU A 1 193 ? -11.019 0.617 21.770 1.00 91.62 193 LEU A N 1
ATOM 1488 C CA . LEU A 1 193 ? -11.155 -0.469 22.749 1.00 91.62 193 LEU A CA 1
ATOM 1489 C C . LEU A 1 193 ? -11.027 0.030 24.192 1.00 91.62 193 LEU A C 1
ATOM 1491 O O . LEU A 1 193 ? -11.785 -0.394 25.069 1.00 91.62 193 LEU A O 1
ATOM 1495 N N . LYS A 1 194 ? -10.107 0.967 24.442 1.00 92.56 194 LYS A N 1
ATOM 1496 C CA . LYS A 1 194 ? -9.941 1.606 25.752 1.00 92.56 194 LYS A CA 1
ATOM 1497 C C . LYS A 1 194 ? -11.192 2.391 26.156 1.00 92.56 194 LYS A C 1
ATOM 1499 O O . LYS A 1 194 ? -11.693 2.211 27.265 1.00 92.56 194 LYS A O 1
ATOM 1504 N N . GLN A 1 195 ? -11.739 3.205 25.252 1.00 89.69 195 GLN A N 1
ATOM 1505 C CA . GLN A 1 195 ? -12.977 3.958 25.492 1.00 89.69 195 GLN A CA 1
ATOM 1506 C C . GLN A 1 195 ? -14.170 3.029 25.730 1.00 89.69 195 GLN A C 1
ATOM 1508 O O . GLN A 1 195 ? -14.993 3.279 26.610 1.00 89.69 195 GLN A O 1
ATOM 1513 N N . GLN A 1 196 ? -14.260 1.939 24.970 1.00 88.38 196 GLN A N 1
ATOM 1514 C CA . GLN A 1 196 ? -15.309 0.935 25.110 1.00 88.38 196 GLN A CA 1
ATOM 1515 C C . GLN A 1 196 ? -15.247 0.240 26.477 1.00 88.38 196 GLN A C 1
ATOM 1517 O O . GLN A 1 196 ? -16.285 0.077 27.123 1.00 88.38 196 GLN A O 1
ATOM 1522 N N . ARG A 1 197 ? -14.042 -0.118 26.943 1.00 88.38 197 ARG A N 1
ATOM 1523 C CA . ARG A 1 197 ? -13.824 -0.689 28.279 1.00 88.38 197 ARG A CA 1
ATOM 1524 C C . ARG A 1 197 ? -14.204 0.303 29.381 1.00 88.38 197 ARG A C 1
ATOM 1526 O O . ARG A 1 197 ? -15.006 -0.055 30.232 1.00 88.38 197 ARG A O 1
ATOM 1533 N N . SER A 1 198 ? -13.720 1.545 29.314 1.00 89.88 198 SER A N 1
ATOM 1534 C CA . SER A 1 198 ? -14.048 2.587 30.300 1.00 89.88 198 SER A CA 1
ATOM 1535 C C . SER A 1 198 ? -15.559 2.825 30.401 1.00 89.88 198 SER A C 1
ATOM 1537 O O . SER A 1 198 ? -16.112 2.826 31.498 1.00 89.88 198 SER A O 1
ATOM 1539 N N . ARG A 1 199 ? -16.270 2.934 29.269 1.00 87.06 199 ARG A N 1
ATOM 1540 C CA . ARG A 1 199 ? -17.739 3.053 29.271 1.00 87.06 199 ARG A CA 1
ATOM 1541 C C . ARG A 1 199 ? -18.395 1.852 29.944 1.00 87.06 199 ARG A C 1
ATOM 1543 O O . ARG A 1 199 ? -19.269 2.033 30.784 1.00 87.06 199 ARG A O 1
ATOM 1550 N N . ARG A 1 200 ? -17.976 0.632 29.591 1.00 85.69 200 ARG A N 1
ATOM 1551 C CA . ARG A 1 200 ? -18.512 -0.591 30.201 1.00 85.69 200 ARG A CA 1
ATOM 1552 C C . ARG A 1 200 ? -18.301 -0.592 31.714 1.00 85.69 200 ARG A C 1
ATOM 1554 O O . ARG A 1 200 ? -19.249 -0.887 32.427 1.00 85.69 200 ARG A O 1
ATOM 1561 N N . GLU A 1 201 ? -17.118 -0.215 32.191 1.00 87.56 201 GLU A N 1
ATOM 1562 C CA . GLU A 1 201 ? -16.805 -0.113 33.621 1.00 87.56 201 GLU A CA 1
ATOM 1563 C C . GLU A 1 201 ? -17.737 0.882 34.329 1.00 87.56 201 GLU A C 1
ATOM 1565 O O . GLU A 1 201 ? -18.397 0.492 35.291 1.00 87.56 201 GLU A O 1
ATOM 1570 N N . HIS A 1 202 ? -17.909 2.098 33.794 1.00 81.31 202 HIS A N 1
ATOM 1571 C CA . HIS A 1 202 ? -18.801 3.117 34.368 1.00 81.31 202 HIS A CA 1
ATOM 1572 C C . HIS A 1 202 ? -20.272 2.684 34.454 1.00 81.31 202 HIS A C 1
ATOM 1574 O O . HIS A 1 202 ? -20.936 2.981 35.443 1.00 81.31 202 HIS A O 1
ATOM 1580 N N . PHE A 1 203 ? -20.788 1.968 33.450 1.00 76.50 203 PHE A N 1
ATOM 1581 C CA . PHE A 1 203 ? -22.171 1.473 33.471 1.00 76.50 203 PHE A CA 1
ATOM 1582 C C . PHE A 1 203 ? -22.339 0.157 34.248 1.00 76.50 203 PHE A C 1
ATOM 1584 O O . PHE A 1 203 ? -23.437 -0.129 34.709 1.00 76.50 203 PHE A O 1
ATOM 1591 N N . SER A 1 204 ? -21.274 -0.634 34.419 1.00 73.81 204 SER A N 1
ATOM 1592 C CA . SER A 1 204 ? -21.298 -1.884 35.200 1.00 73.81 204 SER A CA 1
ATOM 1593 C C . SER A 1 204 ? -21.070 -1.689 36.704 1.00 73.81 204 SER A C 1
ATOM 1595 O O . SER A 1 204 ? -21.477 -2.539 37.487 1.00 73.81 204 SER A O 1
ATOM 1597 N N . GLN A 1 205 ? -20.439 -0.580 37.112 1.00 65.44 205 GLN A N 1
ATOM 1598 C CA . GLN A 1 205 ? -20.235 -0.212 38.522 1.00 65.44 205 GLN A CA 1
ATOM 1599 C C . GLN A 1 205 ? -21.360 0.669 39.089 1.00 65.44 205 GLN A C 1
ATOM 1601 O O . GLN A 1 205 ? -21.400 0.911 40.295 1.00 65.44 205 GLN A O 1
ATOM 1606 N N . GLY A 1 206 ? -22.288 1.137 38.248 1.00 54.50 206 GLY A N 1
ATOM 1607 C CA . GLY A 1 206 ? -23.524 1.762 38.708 1.00 54.50 206 GLY A CA 1
ATOM 1608 C C . GLY A 1 206 ? -24.390 0.712 39.395 1.00 54.50 206 GLY A C 1
ATOM 1609 O O . GLY A 1 206 ? -24.795 -0.255 38.755 1.00 54.50 2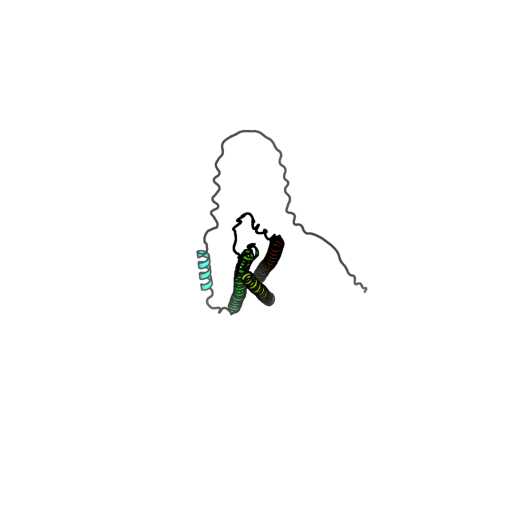06 GLY A O 1
ATOM 1610 N N . GLN A 1 207 ? -24.621 0.890 40.697 1.00 49.62 207 GLN A N 1
ATOM 1611 C CA . GLN A 1 207 ? -25.417 0.005 41.542 1.00 49.62 207 GLN A CA 1
ATOM 1612 C C . GLN A 1 207 ? -26.645 -0.526 40.795 1.00 49.62 207 GLN A C 1
ATOM 1614 O O . GLN A 1 207 ? -27.559 0.225 40.452 1.00 49.62 207 GLN A O 1
ATOM 1619 N N . VAL A 1 208 ? -26.722 -1.850 40.655 1.00 53.16 208 VAL A N 1
ATOM 1620 C CA . VAL A 1 208 ? -28.016 -2.523 40.704 1.00 53.16 208 VAL A CA 1
ATOM 1621 C C . VAL A 1 208 ? -28.488 -2.336 42.142 1.00 53.16 20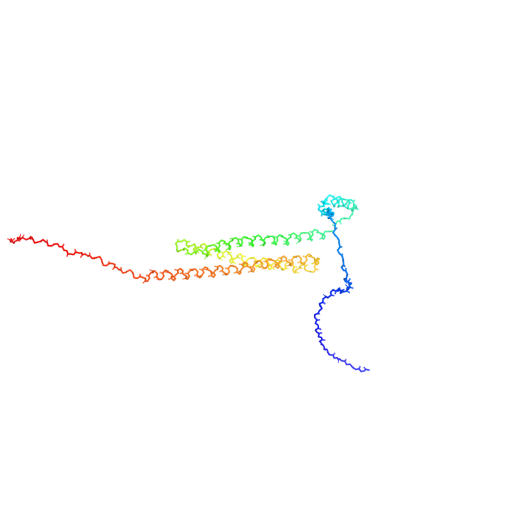8 VAL A C 1
ATOM 1623 O O . VAL A 1 208 ? -28.326 -3.211 42.988 1.00 53.16 208 VAL A O 1
ATOM 1626 N N . SER A 1 209 ? -28.977 -1.137 42.458 1.00 52.53 209 SER A N 1
ATOM 1627 C CA . SER A 1 209 ? -29.791 -0.919 43.639 1.00 52.53 209 SER A CA 1
ATOM 1628 C C . SER A 1 209 ? -31.008 -1.785 43.398 1.00 52.53 209 SER A C 1
ATOM 1630 O O . SER A 1 209 ? -31.913 -1.402 42.659 1.00 52.53 209 SER A O 1
ATOM 1632 N N . SER A 1 210 ? -30.955 -3.007 43.923 1.00 53.97 210 SER A N 1
ATOM 1633 C CA . SER A 1 210 ? -32.101 -3.876 44.094 1.00 53.97 210 SER A CA 1
ATOM 1634 C C . SER A 1 210 ? -33.217 -3.002 44.643 1.00 53.97 210 SER A C 1
ATOM 1636 O O . SER A 1 210 ? -33.173 -2.600 45.805 1.00 53.97 210 SER A O 1
ATOM 1638 N N . LEU A 1 211 ? -34.162 -2.634 43.779 1.00 52.12 211 LEU A N 1
ATOM 1639 C CA . LEU A 1 211 ? -35.420 -2.046 44.194 1.00 52.12 211 LEU A CA 1
ATOM 1640 C C . LEU A 1 211 ? -35.984 -3.017 45.235 1.00 52.12 211 LEU A C 1
ATOM 1642 O O . LEU A 1 211 ? -36.208 -4.182 44.891 1.00 52.12 211 LEU A O 1
ATOM 1646 N N . PRO A 1 212 ? -36.151 -2.610 46.504 1.00 52.94 212 PRO A N 1
ATOM 1647 C CA . PRO A 1 212 ? -36.844 -3.460 47.446 1.00 52.94 212 PRO A CA 1
ATOM 1648 C C . PRO A 1 212 ? -38.266 -3.590 46.904 1.00 52.94 212 PRO A C 1
ATOM 1650 O O . PRO A 1 212 ? -38.987 -2.598 46.791 1.00 52.94 212 PRO A O 1
ATOM 1653 N N . LEU A 1 213 ? -38.655 -4.802 46.503 1.00 49.56 213 LEU A N 1
ATOM 1654 C CA . LEU A 1 213 ? -40.058 -5.121 46.282 1.00 49.56 213 LEU A CA 1
ATOM 1655 C C . LEU A 1 213 ? -40.774 -4.848 47.606 1.00 49.56 213 LEU A C 1
ATOM 1657 O O . LEU A 1 213 ? -40.656 -5.611 48.563 1.00 49.56 213 LEU A O 1
ATOM 1661 N N . HIS A 1 214 ? -41.457 -3.711 47.683 1.00 51.88 214 HIS A N 1
ATOM 1662 C CA . HIS A 1 214 ? -42.276 -3.339 48.822 1.00 51.88 214 HIS A CA 1
ATOM 1663 C C . HIS A 1 214 ? -43.511 -4.250 48.831 1.00 51.88 214 HIS A C 1
ATOM 1665 O O . HIS A 1 214 ? -44.504 -3.983 48.156 1.00 51.88 214 HIS A O 1
ATOM 1671 N N . HIS A 1 215 ? -43.427 -5.371 49.553 1.00 51.78 215 HIS A N 1
ATOM 1672 C CA . HIS A 1 215 ? -44.581 -6.201 49.887 1.00 51.78 215 HIS A CA 1
ATOM 1673 C C . HIS A 1 215 ? -45.426 -5.445 50.919 1.00 51.78 215 HIS A C 1
ATOM 1675 O O . HIS A 1 215 ? -45.090 -5.382 52.100 1.00 51.78 215 HIS A O 1
ATOM 1681 N N . ASN A 1 216 ? -46.493 -4.810 50.439 1.00 45.44 216 ASN A N 1
ATOM 1682 C CA . ASN A 1 216 ? -47.409 -4.028 51.252 1.00 45.44 216 ASN A CA 1
ATOM 1683 C C . ASN A 1 216 ? -48.334 -4.979 52.036 1.00 45.44 216 ASN A C 1
ATOM 1685 O O . ASN A 1 216 ? -49.253 -5.570 51.473 1.00 45.44 216 ASN A O 1
ATOM 1689 N N . SER A 1 217 ? -48.063 -5.145 53.330 1.00 52.97 217 SER A N 1
ATOM 1690 C CA . SER A 1 217 ? -48.922 -5.857 54.278 1.00 52.97 217 SER A CA 1
ATOM 1691 C C . SER A 1 217 ? -50.003 -4.914 54.802 1.00 52.97 217 SER A C 1
ATOM 1693 O O . SER A 1 217 ? -49.734 -4.157 55.730 1.00 52.97 217 SER A O 1
ATOM 1695 N N . MET A 1 218 ? -51.222 -4.994 54.265 1.00 49.72 218 MET A N 1
ATOM 1696 C CA . MET A 1 218 ? -52.436 -4.481 54.917 1.00 49.72 218 MET A CA 1
ATOM 1697 C C . MET A 1 218 ? -53.646 -5.326 54.505 1.00 49.72 218 MET A C 1
ATOM 1699 O O . MET A 1 218 ? -54.101 -5.257 53.366 1.00 49.72 218 MET A O 1
ATOM 1703 N N . GLY A 1 219 ? -54.181 -6.110 55.442 1.00 40.03 219 GLY A N 1
ATOM 1704 C CA . GLY A 1 219 ? -55.392 -6.896 55.218 1.00 40.03 219 GLY A CA 1
ATOM 1705 C C . GLY A 1 219 ? -55.769 -7.773 56.405 1.00 40.03 219 GLY A C 1
ATOM 1706 O O . GLY A 1 219 ? -55.645 -8.989 56.335 1.00 40.03 219 GLY A O 1
ATOM 1707 N N . ASN A 1 220 ? -56.222 -7.140 57.489 1.00 50.00 220 ASN A N 1
ATOM 1708 C CA . ASN A 1 220 ? -57.012 -7.764 58.552 1.00 50.00 220 ASN A CA 1
ATOM 1709 C C . ASN A 1 220 ? -58.061 -8.730 57.978 1.00 50.00 220 ASN A C 1
ATOM 1711 O O . ASN A 1 220 ? -58.960 -8.277 57.275 1.00 50.00 220 ASN A O 1
ATOM 1715 N N . TYR A 1 221 ? -58.026 -9.998 58.387 1.00 49.44 221 TYR A N 1
ATOM 1716 C CA . TYR A 1 221 ? -59.243 -10.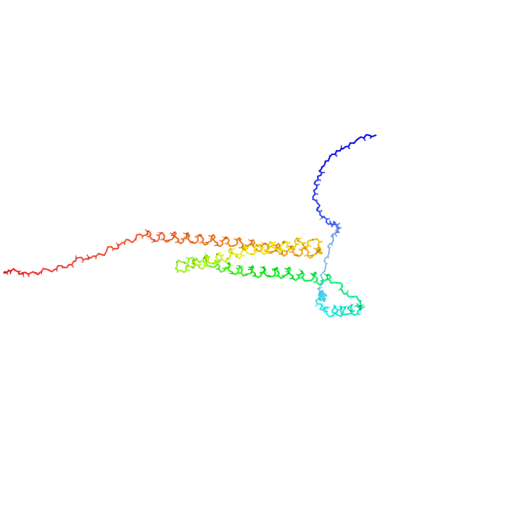779 58.607 1.00 49.44 221 TYR A CA 1
ATOM 1717 C C . TYR A 1 221 ? -59.069 -11.656 59.846 1.00 49.44 221 TYR A C 1
ATOM 1719 O O . TYR A 1 221 ? -58.329 -12.636 59.867 1.00 49.44 221 TYR A O 1
ATOM 1727 N N . VAL A 1 222 ? -59.770 -11.243 60.897 1.00 53.06 222 VAL A N 1
ATOM 1728 C CA . VAL A 1 222 ? -60.093 -12.040 62.075 1.00 53.06 222 VAL A CA 1
ATOM 1729 C C . VAL A 1 222 ? -61.161 -13.052 61.652 1.00 53.06 222 VAL A C 1
ATOM 1731 O O . VAL A 1 222 ? -62.239 -12.651 61.226 1.00 53.06 222 VAL A O 1
ATOM 1734 N N . HIS A 1 223 ? -60.879 -14.347 61.774 1.00 52.09 223 HIS A N 1
ATOM 1735 C CA . HIS A 1 223 ? -61.876 -15.426 61.770 1.00 52.09 223 HIS A CA 1
ATOM 1736 C C . HIS A 1 223 ? -61.355 -16.515 62.731 1.00 52.09 223 HIS A C 1
ATOM 1738 O O . HIS A 1 223 ? -60.335 -17.134 62.459 1.00 52.09 223 HIS A O 1
ATOM 1744 N N . ILE A 1 224 ? -61.786 -16.527 63.999 1.00 53.59 224 ILE A N 1
ATOM 1745 C CA . ILE A 1 224 ? -63.001 -17.187 64.524 1.00 53.59 224 ILE A CA 1
ATOM 1746 C C . ILE A 1 224 ? -62.822 -18.719 64.557 1.00 53.59 224 ILE A C 1
ATOM 1748 O O . ILE A 1 224 ? -62.951 -19.377 63.535 1.00 53.59 224 ILE A O 1
ATOM 1752 N N . PHE A 1 225 ? -62.530 -19.198 65.780 1.00 51.84 225 PHE A N 1
ATOM 1753 C CA . PHE A 1 225 ? -62.768 -20.506 66.424 1.00 51.84 225 PHE A CA 1
ATOM 1754 C C . PHE A 1 225 ? -62.521 -21.808 65.641 1.00 51.84 225 PHE A C 1
ATOM 1756 O O . PHE A 1 225 ? -63.130 -22.033 64.611 1.00 51.84 225 PHE A O 1
ATOM 1763 N N . TYR A 1 226 ? -61.735 -22.725 66.226 1.00 35.66 226 TYR A N 1
ATOM 1764 C CA . TYR A 1 226 ? -62.192 -24.065 66.650 1.00 35.66 226 TYR A CA 1
ATOM 1765 C C . TYR A 1 226 ? -61.072 -24.781 67.440 1.00 35.66 226 TYR A C 1
ATOM 1767 O O . TYR A 1 226 ? -59.976 -25.011 66.936 1.00 35.66 226 TYR A O 1
ATOM 1775 N N . THR A 1 227 ? -61.358 -25.107 68.701 1.00 48.66 227 THR A N 1
ATOM 1776 C CA . THR A 1 227 ? -60.675 -26.110 69.545 1.00 48.66 227 THR A CA 1
ATOM 1777 C C . THR A 1 227 ? -61.590 -27.362 69.636 1.00 48.66 227 THR A C 1
ATOM 1779 O O . THR A 1 227 ? -62.673 -27.349 69.053 1.00 48.66 227 THR A O 1
ATOM 1782 N N . PRO A 1 228 ? -61.245 -28.440 70.363 1.00 59.78 228 PRO A N 1
ATOM 1783 C CA . PRO A 1 228 ? -60.399 -29.552 69.924 1.00 59.78 228 PRO A CA 1
ATOM 1784 C C . PRO A 1 228 ? -61.091 -30.930 70.106 1.00 59.78 228 PRO A C 1
ATOM 1786 O O . PRO A 1 228 ? -62.190 -31.020 70.655 1.00 59.78 228 PRO A O 1
ATOM 1789 N N . SER A 1 229 ? -60.413 -32.017 69.728 1.00 51.72 229 SER A N 1
ATOM 1790 C CA . SER A 1 229 ? -60.234 -33.242 70.540 1.00 51.72 229 SER A CA 1
ATOM 1791 C C . SER A 1 229 ? -59.105 -34.077 69.953 1.00 51.72 229 SER A C 1
ATOM 1793 O O . SER A 1 229 ? -59.095 -34.234 68.713 1.00 51.72 229 SER A O 1
#

Radius of gyration: 40.76 Å; chains: 1; bounding box: 130×98×118 Å

Organism: Engystomops pustulosus (NCBI:txid76066)

Secondary structure (DSSP, 8-state):
-----------------PPPP-------------------PPP----S----HHHHHHHHHHHHHH--S----THHHHHHHHHHHHHHHHHHHHHHHHHHHHHHHHHHHHHH---SSS--HHHHHHHHHHHHHHHHHHHHHHHHHHHHHHHTTTTS-HHHHHHHHHHHHHHHHHHHHHHHHHHHHHHHHHHHHHHHHHHHHHHHSS-----------------------

Sequence (229 aa):
MNARKRHGSRNTENGVYVGPPQTQVLPSQASSEALSPPTLVPPADNMSCRDRTAEFMSACKSLRGRQNGVPPSNPTLSAVKQRSDFTLMAKRIGKDLSNTFTKLEKLTILAKRKSLFDDKAVEIEELTYIIKQDINSLNQQIAQLQSFVKARGSQSGRHLQTHSNTVVVSLQSKLASMSNDFKSVLEVRTENLKQQRSRREHFSQGQVSSLPLHHNSMGNYVHIFYTPS

InterPro domains:
  IPR010989 SNARE [SSF47661] (84-210)
  IPR021538 Syntaxin-5, N-terminal, Sly1p-binding domain [PF11416] (44-66)

Foldseek 3Di:
DDDDDDDYDDDDDDDDDDDDDDDDDDDDDDDDDDDDDDDDDPPPPVDPPPPCVVVVVVVVVVVVVVPPDDDPDPPVVVVVVLVVVLVVLLVVLVVLLVVLVVLLVVLLVLLQDLDPPPRPPVSNVVSLVVSVVSLVVSVVSLVVSVVSLVVCPVPDDPVVSVVSVVSSVVSVVSSVVSVVSSVVSVVSSVVSVVVSVVVCVVVVPPDPPVPPPPPDDDDDDDDDDDDDD